Protein AF-A0A329ZWC6-F1 (afdb_monomer_lite)

Secondary structure (DSSP, 8-state):
---HHHHHHHHHHHHHHHHHHHHHHHHHHHHHHHHHHHHHHHHHHHHHHHHHHHHHHHTT-HHHHHHHHHHHHHHHHHHHT-S-TT------HHHHHHHHHHHHHHHHHHHHHHHHHHHHHHHHHHS--SS-HHHHHHH---HHHHHHHHHHHHHHHHHHHHHHHHHHHHHHHHHHHHHHHHHHHHHHHHHHHHHHHHHHHHHHHHHHHHHHHHHHHHHHHHS-HHHHHHS-SS-S-SS---HHHHHHHHHHHHHHHHHHHHHHHHHHHHHHHHHHHHHHHHHHHHHHHHTTS---HHHHHHHHHHHHHHHHHHHHHHHHHHHHHHHHHHHHHHHHHHHHHHHS--

pLDDT: mean 78.42, std 14.5, range [37.44, 97.81]

Radius of gyration: 52.95 Å; chains: 1; bounding box: 99×53×152 Å

Foldseek 3Di:
DDELVVLVVVLVVLLVVLVVLLVVLVVVLVVLLVLLVVLLVLLVVLLVLLVVLLVCLVVVVVVVNVVSLVSNVVSLVVQVPPPDDPRDRDPDPVLVVLSVVLVVLSVVLVVLSVVSNVVVVVVVVVDDDDPPPVVVVVPPPDPVVVVSSVVNVVSSVSSSVSSVVSSVVSVVVSVVSSVVSVVVSVVSVVVSVVSVVVVVVSVVVVVVLVVLLVVLVVVLLVDDLVVCLVDVSQDPPDPDPYPSSVVSVVVSVVSVVLVVLVVPLVVLLVVLVVLLVVLVVVLVVCVVCLVVDPDDPVVSVVVNVVSVVVNVVSNVVSVVSNVVSVVSVVVVVVVVVVSVCVVDPD

Sequence (346 aa):
MNSIVKELTFMGIVITICITTLISSTLLINSKGISDAELINIAGSERMLTQKMLKELYTLDFISLYTTTNTFEERLALLEGGQHKGIKIPNDKKIKEQLEAVKIQWNLFRKQLENFKHHIYHSLRQEHIQQEFDSYLYFYGNAQISEFDRELTDTNLVLLWLIDDLVTLYTEKSIATREYLSLFQYVSALILLCVGAYGMRLIWNIKKQFDDFIAKSKQIASMDTQTAIQSPLFTQTGKEENEFCQVALHLNTFLERLNIVKSSPAQAKMLSEKISNDINAIIDDINHNINELHLSNEEKNKLMNEINISENIAIESSEQLITTAKLLEQLKESLENVTLYLNNPK

Structure (mmCIF, N/CA/C/O backbone):
data_AF-A0A329ZWC6-F1
#
_entry.id   AF-A0A329ZWC6-F1
#
loop_
_atom_site.group_PDB
_atom_site.id
_atom_site.type_symbol
_atom_site.label_atom_id
_atom_site.label_alt_id
_atom_site.label_comp_id
_atom_site.label_asym_id
_atom_site.label_entity_id
_atom_site.label_seq_id
_atom_site.pdbx_PDB_ins_code
_atom_site.Cartn_x
_atom_site.Cartn_y
_atom_site.Cartn_z
_atom_site.occupancy
_atom_site.B_iso_or_equiv
_atom_site.auth_seq_id
_atom_site.auth_comp_id
_atom_site.auth_asym_id
_atom_site.auth_atom_id
_atom_site.pdbx_PDB_model_num
ATOM 1 N N . MET A 1 1 ? -25.563 -11.328 23.514 1.00 44.34 1 MET A N 1
ATOM 2 C CA . MET A 1 1 ? -24.948 -10.353 24.437 1.00 44.34 1 MET A CA 1
ATOM 3 C C . MET A 1 1 ? -24.011 -9.445 23.641 1.00 44.34 1 MET A C 1
ATOM 5 O O . MET A 1 1 ? -22.841 -9.784 23.450 1.00 44.34 1 MET A O 1
ATOM 9 N N . ASN A 1 2 ? -24.549 -8.351 23.091 1.00 57.09 2 ASN A N 1
ATOM 10 C CA . ASN A 1 2 ? -23.754 -7.340 22.391 1.00 57.09 2 ASN A CA 1
ATOM 11 C C . ASN A 1 2 ? -23.174 -6.396 23.439 1.00 57.09 2 ASN A C 1
ATOM 13 O O . ASN A 1 2 ? -23.842 -5.495 23.927 1.00 57.09 2 ASN A O 1
ATOM 17 N N . SER A 1 3 ? -21.937 -6.675 23.833 1.00 75.38 3 SER A N 1
ATOM 18 C CA . SER A 1 3 ? -21.183 -5.794 24.717 1.00 75.38 3 SER A CA 1
ATOM 19 C C . SER A 1 3 ? -20.694 -4.599 23.904 1.00 75.38 3 SER A C 1
ATOM 21 O O . SER A 1 3 ? -20.088 -4.784 22.844 1.00 75.38 3 SER A O 1
ATOM 23 N N . ILE A 1 4 ? -20.922 -3.391 24.419 1.00 80.38 4 ILE A N 1
ATOM 24 C CA . ILE A 1 4 ? -20.411 -2.138 23.853 1.00 80.38 4 ILE A CA 1
ATOM 25 C C . ILE A 1 4 ? -18.900 -2.253 23.614 1.00 80.38 4 ILE A C 1
ATOM 27 O O . ILE A 1 4 ? -18.390 -1.870 22.560 1.00 80.38 4 ILE A O 1
ATOM 31 N N . VAL A 1 5 ? -18.183 -2.861 24.565 1.00 82.81 5 VAL A N 1
ATOM 32 C CA . VAL A 1 5 ? -16.734 -3.082 24.476 1.00 82.81 5 VAL A CA 1
ATOM 33 C C . VAL A 1 5 ? -16.370 -3.979 23.292 1.00 82.81 5 VAL A C 1
ATOM 35 O O . VAL A 1 5 ? -15.395 -3.697 22.592 1.00 82.81 5 VAL A O 1
ATOM 38 N N . LYS A 1 6 ? -17.145 -5.039 23.026 1.00 85.62 6 LYS A N 1
ATOM 39 C CA . LYS A 1 6 ? -16.902 -5.940 21.886 1.00 85.62 6 LYS A CA 1
ATOM 40 C C . LYS A 1 6 ? -17.075 -5.224 20.551 1.00 85.62 6 LYS A C 1
ATOM 42 O O . LYS A 1 6 ? -16.225 -5.380 19.678 1.00 85.62 6 LYS A O 1
ATOM 47 N N . GLU A 1 7 ? -18.134 -4.433 20.395 1.00 84.75 7 GLU A N 1
ATOM 48 C CA . GLU A 1 7 ? -18.384 -3.682 19.157 1.00 84.75 7 GLU A CA 1
ATOM 49 C C . GLU A 1 7 ? -17.299 -2.627 18.903 1.00 84.75 7 GLU A C 1
ATOM 51 O O . GLU A 1 7 ? -16.803 -2.499 17.781 1.00 84.75 7 GLU A O 1
ATOM 56 N N . LEU A 1 8 ? -16.862 -1.932 19.958 1.00 86.56 8 LEU A N 1
ATOM 57 C CA . LEU A 1 8 ? -15.812 -0.917 19.879 1.00 86.56 8 LEU A CA 1
ATOM 58 C C . LEU A 1 8 ? -14.432 -1.537 19.594 1.00 86.56 8 LEU A C 1
ATOM 60 O O . LEU A 1 8 ? -13.660 -1.008 18.796 1.00 86.56 8 LEU A O 1
ATOM 64 N N . THR A 1 9 ? -14.149 -2.703 20.181 1.00 87.88 9 THR A N 1
ATOM 65 C CA . THR A 1 9 ? -12.913 -3.464 19.936 1.00 87.88 9 THR A CA 1
ATOM 66 C C . THR A 1 9 ? -12.871 -4.010 18.510 1.00 87.88 9 THR A C 1
ATOM 68 O O . THR A 1 9 ? -11.852 -3.880 17.834 1.00 87.88 9 THR A O 1
ATOM 71 N N . PHE A 1 10 ? -13.977 -4.579 18.020 1.00 87.62 10 PHE A N 1
ATOM 72 C CA . PHE A 1 10 ? -14.084 -5.058 16.641 1.00 87.62 10 PHE A CA 1
ATOM 73 C C . PHE A 1 10 ? -13.822 -3.930 15.638 1.00 87.62 10 PHE A C 1
ATOM 75 O O . PHE A 1 10 ? -13.008 -4.079 14.728 1.00 87.62 10 PHE A O 1
ATOM 82 N N . MET A 1 11 ? -14.451 -2.772 15.845 1.00 88.50 11 MET A N 1
ATOM 83 C CA . MET A 1 11 ? -14.219 -1.584 15.028 1.00 88.50 11 MET A CA 1
ATOM 84 C C . MET A 1 11 ? -12.758 -1.137 15.052 1.00 88.50 11 MET A C 1
ATOM 86 O O . MET A 1 11 ? -12.188 -0.878 13.994 1.00 88.50 11 MET A O 1
ATOM 90 N N . GLY A 1 12 ? -12.148 -1.080 16.240 1.00 89.69 12 GLY A N 1
ATOM 91 C CA . GLY A 1 12 ? -10.739 -0.728 16.397 1.00 89.69 12 GLY A CA 1
ATOM 92 C C . GLY A 1 12 ? -9.829 -1.640 15.575 1.00 89.69 12 GLY A C 1
ATOM 93 O O . GLY A 1 12 ? -9.012 -1.145 14.804 1.00 89.69 12 GLY A O 1
ATOM 94 N N . ILE A 1 13 ? -10.036 -2.959 15.652 1.00 91.75 13 ILE A N 1
ATOM 95 C CA . ILE A 1 13 ? -9.283 -3.949 14.865 1.00 91.75 13 ILE A CA 1
ATOM 96 C C . ILE A 1 13 ? -9.440 -3.691 13.363 1.00 91.75 13 ILE A C 1
ATOM 98 O O . ILE A 1 13 ? -8.444 -3.642 12.640 1.00 91.75 13 ILE A O 1
ATOM 102 N N . VAL A 1 14 ? -10.673 -3.495 12.887 1.00 89.38 14 VAL A N 1
ATOM 103 C CA . VAL A 1 14 ? -10.946 -3.241 11.464 1.00 89.38 14 VAL A CA 1
ATOM 104 C C . VAL A 1 14 ? -10.257 -1.959 10.990 1.00 89.38 14 VAL A C 1
ATOM 106 O O . VAL A 1 14 ? -9.610 -1.973 9.942 1.00 89.38 14 VAL A O 1
ATOM 109 N N . ILE A 1 15 ? -10.336 -0.871 11.764 1.00 90.56 15 ILE A N 1
ATOM 110 C CA . ILE A 1 15 ? -9.677 0.405 11.446 1.00 90.56 15 ILE A CA 1
ATOM 111 C C . ILE A 1 15 ? -8.160 0.222 11.382 1.00 90.56 15 ILE A C 1
ATOM 113 O O . ILE A 1 15 ? -7.543 0.645 10.404 1.00 90.56 15 ILE A O 1
ATOM 117 N N . THR A 1 16 ? -7.557 -0.432 12.378 1.00 92.12 16 THR A N 1
ATOM 118 C CA . THR A 1 16 ? -6.110 -0.675 12.406 1.00 92.12 16 THR A CA 1
ATOM 119 C C . THR A 1 16 ? -5.664 -1.474 11.186 1.00 92.12 16 THR A C 1
ATOM 121 O O . THR A 1 16 ? -4.744 -1.044 10.494 1.00 92.12 16 THR A O 1
ATOM 124 N N . ILE A 1 17 ? -6.348 -2.575 10.859 1.00 90.06 17 ILE A N 1
ATOM 125 C CA . ILE A 1 17 ? -6.033 -3.385 9.674 1.00 90.06 17 ILE A CA 1
ATOM 126 C C . ILE A 1 17 ? -6.142 -2.545 8.397 1.00 90.06 17 ILE A C 1
ATOM 128 O O . ILE A 1 17 ? -5.239 -2.587 7.559 1.00 90.06 17 ILE A O 1
ATOM 132 N N . CYS A 1 18 ? -7.205 -1.751 8.246 1.00 88.00 18 CYS A N 1
ATOM 133 C CA . CYS A 1 18 ? -7.395 -0.908 7.066 1.00 88.00 18 CYS A CA 1
ATOM 134 C C . CYS A 1 18 ? -6.282 0.139 6.925 1.00 88.00 18 CYS A C 1
ATOM 136 O O . CYS A 1 18 ? -5.708 0.280 5.845 1.00 88.00 18 CYS A O 1
ATOM 138 N N . ILE A 1 19 ? -5.933 0.838 8.010 1.00 91.06 19 ILE A N 1
ATOM 139 C CA . ILE A 1 19 ? -4.875 1.857 8.010 1.00 91.06 19 ILE A CA 1
ATOM 140 C C . ILE A 1 19 ? -3.517 1.226 7.704 1.00 91.06 19 ILE A C 1
ATOM 142 O O . ILE A 1 19 ? -2.802 1.714 6.829 1.00 91.06 19 ILE A O 1
ATOM 146 N N . THR A 1 20 ? -3.164 0.124 8.372 1.00 91.38 20 THR A N 1
ATOM 147 C CA . THR A 1 20 ? -1.900 -0.578 8.116 1.00 91.38 20 THR A CA 1
ATOM 148 C C . THR A 1 20 ? -1.815 -1.017 6.658 1.00 91.38 20 THR A C 1
ATOM 150 O O . THR A 1 20 ? -0.807 -0.767 6.003 1.00 91.38 20 THR A O 1
ATOM 153 N N . THR A 1 21 ? -2.890 -1.586 6.111 1.00 87.25 21 THR A N 1
ATOM 154 C CA . THR A 1 21 ? -2.912 -2.043 4.716 1.00 87.25 21 THR A CA 1
ATOM 155 C C . THR A 1 21 ? -2.800 -0.874 3.730 1.00 87.25 21 THR A C 1
ATOM 157 O O . THR A 1 21 ? -2.067 -0.965 2.743 1.00 87.25 21 THR A O 1
ATOM 160 N N . LEU A 1 22 ? -3.445 0.264 4.007 1.00 90.12 22 LEU A N 1
ATOM 161 C CA . LEU A 1 22 ? -3.301 1.485 3.207 1.00 90.12 22 LEU A CA 1
ATOM 162 C C . LEU A 1 22 ? -1.864 2.017 3.211 1.00 90.12 22 LEU A C 1
ATOM 164 O O . LEU A 1 22 ? -1.312 2.300 2.145 1.00 90.12 22 LEU A O 1
ATOM 168 N N . ILE A 1 23 ? -1.232 2.102 4.381 1.00 91.19 23 ILE A N 1
ATOM 169 C CA . ILE A 1 23 ? 0.153 2.573 4.502 1.00 91.19 23 ILE A CA 1
ATOM 170 C C . ILE A 1 23 ? 1.096 1.612 3.771 1.00 91.19 23 ILE A C 1
ATOM 172 O O . ILE A 1 23 ? 1.868 2.042 2.915 1.00 91.19 23 ILE A O 1
ATOM 176 N N . SER A 1 24 ? 0.997 0.308 4.040 1.00 90.12 24 SER A N 1
ATOM 177 C CA . SER A 1 24 ? 1.835 -0.706 3.394 1.00 90.12 24 SER A CA 1
ATOM 178 C C . SER A 1 24 ? 1.660 -0.718 1.877 1.00 90.12 24 SER A C 1
ATOM 180 O O . SER A 1 24 ? 2.653 -0.755 1.155 1.00 90.12 24 SER A O 1
ATOM 182 N N . SER A 1 25 ? 0.425 -0.632 1.371 1.00 88.50 25 SER A N 1
ATOM 183 C CA . SER A 1 25 ? 0.173 -0.559 -0.074 1.00 88.50 25 SER A CA 1
ATOM 184 C C . SER A 1 25 ? 0.799 0.691 -0.700 1.00 88.50 25 SER A C 1
ATOM 186 O O . SER A 1 25 ? 1.435 0.585 -1.742 1.00 88.50 25 SER A O 1
ATOM 188 N N . THR A 1 26 ? 0.718 1.848 -0.035 1.00 89.06 26 THR A N 1
ATOM 189 C CA . THR A 1 26 ? 1.334 3.101 -0.506 1.00 89.06 26 THR A CA 1
ATOM 190 C C . THR A 1 26 ? 2.850 2.977 -0.603 1.00 89.06 26 THR A C 1
ATOM 192 O O . THR A 1 26 ? 3.442 3.337 -1.621 1.00 89.06 26 THR A O 1
ATOM 195 N N . LEU A 1 27 ? 3.482 2.422 0.435 1.00 89.31 27 LEU A N 1
ATOM 196 C CA . LEU A 1 27 ? 4.924 2.176 0.444 1.00 89.31 27 LEU A CA 1
ATOM 197 C C . LEU A 1 27 ? 5.333 1.210 -0.675 1.00 89.31 27 LEU A C 1
ATOM 199 O O . LEU A 1 27 ? 6.324 1.455 -1.362 1.00 89.31 27 LEU A O 1
ATOM 203 N N . LEU A 1 28 ? 4.548 0.151 -0.899 1.00 87.62 28 LEU A N 1
ATOM 204 C CA . LEU A 1 28 ? 4.782 -0.808 -1.979 1.00 87.62 28 LEU A CA 1
ATOM 205 C C . LEU A 1 28 ? 4.637 -0.176 -3.370 1.00 87.62 28 LEU A C 1
ATOM 207 O O . LEU A 1 28 ? 5.477 -0.449 -4.224 1.00 87.62 28 LEU A O 1
ATOM 211 N N . ILE A 1 29 ? 3.620 0.664 -3.604 1.00 87.38 29 ILE A N 1
ATOM 212 C CA . ILE A 1 29 ? 3.457 1.404 -4.869 1.00 87.38 29 ILE A CA 1
ATOM 213 C C . ILE A 1 29 ? 4.673 2.291 -5.113 1.00 87.38 29 ILE A C 1
ATOM 215 O O . ILE A 1 29 ? 5.223 2.278 -6.208 1.00 87.38 29 ILE A O 1
ATOM 219 N N . ASN A 1 30 ? 5.100 3.048 -4.100 1.00 85.69 30 ASN A N 1
ATOM 220 C CA . ASN A 1 30 ? 6.199 3.994 -4.248 1.00 85.69 30 ASN A CA 1
ATOM 221 C C . ASN A 1 30 ? 7.530 3.276 -4.523 1.00 85.69 30 ASN A C 1
ATOM 223 O O . ASN A 1 30 ? 8.233 3.597 -5.476 1.00 85.69 30 ASN A O 1
ATOM 227 N N . SER A 1 31 ? 7.843 2.241 -3.737 1.00 84.62 31 SER A N 1
ATOM 228 C CA . SER A 1 31 ? 9.061 1.449 -3.928 1.00 84.62 31 SER A CA 1
ATOM 229 C C . SER A 1 31 ? 9.093 0.752 -5.292 1.00 84.62 31 SER A C 1
ATOM 231 O O . SER A 1 31 ? 10.124 0.793 -5.964 1.00 84.62 31 SER A O 1
ATOM 233 N N . LYS A 1 32 ? 7.974 0.158 -5.735 1.00 83.88 32 LYS A N 1
ATOM 234 C CA . LYS A 1 32 ? 7.884 -0.435 -7.077 1.00 83.88 32 LYS A CA 1
ATOM 235 C C . LYS A 1 32 ? 7.981 0.613 -8.178 1.00 83.88 32 LYS A C 1
ATOM 237 O O . LYS A 1 32 ? 8.693 0.380 -9.141 1.00 83.88 32 LYS A O 1
ATOM 242 N N . GLY A 1 33 ? 7.334 1.765 -8.017 1.00 83.88 33 GLY A N 1
ATOM 243 C CA . GLY A 1 33 ? 7.373 2.844 -9.002 1.00 83.88 33 GLY A CA 1
ATOM 244 C C . GLY A 1 33 ? 8.791 3.345 -9.280 1.00 83.88 33 GLY A C 1
ATOM 245 O O . GLY A 1 33 ? 9.128 3.585 -10.434 1.00 83.88 33 GLY A O 1
ATOM 246 N N . ILE A 1 34 ? 9.644 3.435 -8.253 1.00 81.06 34 ILE A N 1
ATOM 247 C CA . ILE A 1 34 ? 11.064 3.792 -8.421 1.00 81.06 34 ILE A CA 1
ATOM 248 C C . ILE A 1 34 ? 11.806 2.714 -9.226 1.00 81.06 34 ILE A C 1
ATOM 250 O O . ILE A 1 34 ? 12.496 3.039 -10.189 1.00 81.06 34 ILE A O 1
ATOM 254 N N . SER A 1 35 ? 11.633 1.438 -8.863 1.00 85.62 35 SER A N 1
ATOM 255 C CA . SER A 1 35 ? 12.274 0.316 -9.565 1.00 85.62 35 SER A CA 1
ATOM 256 C C . SER A 1 35 ? 11.814 0.200 -11.022 1.00 85.62 35 SER A C 1
ATOM 258 O O . SER A 1 35 ? 12.631 -0.044 -11.906 1.00 85.62 35 SER A O 1
ATOM 260 N N . ASP A 1 36 ? 10.517 0.364 -11.286 1.00 88.44 36 ASP A N 1
ATOM 261 C CA . ASP A 1 36 ? 9.955 0.294 -12.635 1.00 88.44 36 ASP A CA 1
ATOM 262 C C . ASP A 1 36 ? 10.445 1.468 -13.496 1.00 88.44 36 ASP A C 1
ATOM 264 O O . ASP A 1 36 ? 10.802 1.274 -14.656 1.00 88.44 36 ASP A O 1
ATOM 268 N N . ALA A 1 37 ? 10.519 2.678 -12.930 1.00 90.00 37 ALA A N 1
ATOM 269 C CA . ALA A 1 37 ? 11.040 3.849 -13.630 1.00 90.00 37 ALA A CA 1
ATOM 270 C C . ALA A 1 37 ? 12.517 3.681 -14.020 1.00 90.00 37 ALA A C 1
ATOM 272 O O . ALA A 1 37 ? 12.913 4.087 -15.113 1.00 90.00 37 ALA A O 1
ATOM 273 N N . GLU A 1 38 ? 13.328 3.057 -13.160 1.00 90.62 38 GLU A N 1
ATOM 274 C CA . GLU A 1 38 ? 14.724 2.740 -13.474 1.00 90.62 38 GLU A CA 1
ATOM 275 C C . GLU A 1 38 ? 14.825 1.737 -14.633 1.00 90.62 38 GLU A C 1
ATOM 277 O O . GLU A 1 38 ? 15.573 1.985 -15.577 1.00 90.62 38 GLU A O 1
ATOM 282 N N . LEU A 1 39 ? 14.017 0.668 -14.629 1.00 90.56 39 LEU A N 1
ATOM 283 C CA . LEU A 1 39 ? 13.957 -0.305 -15.730 1.00 90.56 39 LEU A CA 1
ATOM 284 C C . LEU A 1 39 ? 13.540 0.338 -17.059 1.00 90.56 39 LEU A C 1
ATOM 286 O O . LEU A 1 39 ? 14.187 0.113 -18.082 1.00 90.56 39 LEU A O 1
ATOM 290 N N . ILE A 1 40 ? 12.499 1.175 -17.039 1.00 93.56 40 ILE A N 1
ATOM 291 C CA . ILE A 1 40 ? 12.023 1.912 -18.219 1.00 93.56 40 ILE A CA 1
ATOM 292 C C . ILE A 1 40 ? 13.113 2.852 -18.740 1.00 93.56 40 ILE A C 1
ATOM 294 O O . ILE A 1 40 ? 13.308 2.954 -19.949 1.00 93.56 40 ILE A O 1
ATOM 298 N N . ASN A 1 41 ? 13.849 3.524 -17.852 1.00 94.19 41 ASN A N 1
ATOM 299 C CA . ASN A 1 41 ? 14.937 4.414 -18.246 1.00 94.19 41 ASN A CA 1
ATOM 300 C C . ASN A 1 41 ? 16.123 3.648 -18.848 1.00 94.19 41 ASN A C 1
ATOM 302 O O . ASN A 1 41 ? 16.662 4.073 -19.869 1.00 94.19 41 ASN A O 1
ATOM 306 N N . ILE A 1 42 ? 16.506 2.510 -18.257 1.00 92.94 42 ILE A N 1
ATOM 307 C CA . ILE A 1 42 ? 17.557 1.640 -18.801 1.00 92.94 42 ILE A CA 1
ATOM 308 C C . ILE A 1 42 ? 17.147 1.174 -20.203 1.00 92.94 42 ILE A C 1
ATOM 310 O O . ILE A 1 42 ? 17.837 1.511 -21.164 1.00 92.94 42 ILE A O 1
ATOM 314 N N . ALA A 1 43 ? 15.986 0.530 -20.352 1.00 93.25 43 ALA A N 1
ATOM 315 C CA . ALA A 1 43 ? 15.482 0.080 -21.653 1.00 93.25 43 ALA A CA 1
ATOM 316 C C . ALA A 1 43 ? 15.331 1.241 -22.656 1.00 93.25 43 ALA A C 1
ATOM 318 O O . ALA A 1 43 ? 15.699 1.132 -23.823 1.00 93.25 43 ALA A O 1
ATOM 319 N N . GLY A 1 44 ? 14.854 2.400 -22.197 1.00 94.31 44 GLY A N 1
ATOM 320 C CA . GLY A 1 44 ? 14.701 3.596 -23.018 1.00 94.31 44 GLY A CA 1
ATOM 321 C C . GLY A 1 44 ? 16.030 4.131 -23.541 1.00 94.31 44 GLY A C 1
ATOM 322 O O . GLY A 1 44 ? 16.088 4.594 -24.681 1.00 94.31 44 GLY A O 1
ATOM 323 N N . SER A 1 45 ? 17.086 4.039 -22.733 1.00 95.75 45 SER A N 1
ATOM 324 C CA . SER A 1 45 ? 18.434 4.458 -23.101 1.00 95.75 45 SER A CA 1
ATOM 325 C C . SER A 1 45 ? 19.093 3.531 -24.123 1.00 95.75 45 SER A C 1
ATOM 327 O O . SER A 1 45 ? 19.854 4.021 -24.956 1.00 95.75 45 SER A O 1
ATOM 329 N N . GLU A 1 46 ? 18.739 2.242 -24.137 1.00 96.12 46 GLU A N 1
ATOM 330 C CA . GLU A 1 46 ? 19.233 1.290 -25.137 1.00 96.12 46 GLU A CA 1
ATOM 331 C C . GLU A 1 46 ? 18.868 1.737 -26.559 1.00 96.12 46 GLU A C 1
ATOM 333 O O . GLU A 1 46 ? 19.715 1.696 -27.451 1.00 96.12 46 GLU A O 1
ATOM 338 N N . ARG A 1 47 ? 17.667 2.307 -26.768 1.00 95.38 47 ARG A N 1
ATOM 339 C CA . ARG A 1 47 ? 17.274 2.907 -28.062 1.00 95.38 47 ARG A CA 1
ATOM 340 C C . ARG A 1 47 ? 18.291 3.946 -28.524 1.00 95.38 47 ARG A C 1
ATOM 342 O O . ARG A 1 47 ? 18.765 3.896 -29.654 1.00 95.38 47 ARG A O 1
ATOM 349 N N . MET A 1 48 ? 18.671 4.861 -27.633 1.00 95.31 48 MET A N 1
ATOM 350 C CA . MET A 1 48 ? 19.650 5.905 -27.936 1.00 95.31 48 MET A CA 1
ATOM 351 C C . MET A 1 48 ? 21.036 5.312 -28.215 1.00 95.31 48 MET A C 1
ATOM 353 O O . MET A 1 48 ? 21.720 5.779 -29.123 1.00 95.31 48 MET A O 1
ATOM 357 N N . LEU A 1 49 ? 21.448 4.285 -27.466 1.00 97.62 49 LEU A N 1
ATOM 358 C CA . LEU A 1 49 ? 22.740 3.627 -27.658 1.00 97.62 49 LEU A CA 1
ATOM 359 C C . LEU A 1 49 ? 22.827 2.939 -29.027 1.00 97.62 49 LEU A C 1
ATOM 361 O O . LEU A 1 49 ? 23.850 3.086 -29.690 1.00 97.62 49 LEU A O 1
ATOM 365 N N . THR A 1 50 ? 21.758 2.292 -29.512 1.00 95.75 50 THR A N 1
ATOM 366 C CA . THR A 1 50 ? 21.753 1.695 -30.867 1.00 95.75 50 THR A CA 1
ATOM 367 C C . THR A 1 50 ? 21.998 2.723 -31.969 1.00 95.75 50 THR A C 1
ATOM 369 O O . THR A 1 50 ? 22.800 2.483 -32.871 1.00 95.75 50 THR A O 1
ATOM 372 N N . GLN A 1 51 ? 21.363 3.893 -31.879 1.00 94.62 51 GLN A N 1
ATOM 373 C CA . GLN A 1 51 ? 21.548 4.981 -32.843 1.00 94.62 51 GLN A CA 1
ATOM 374 C C . GLN A 1 51 ? 22.932 5.625 -32.706 1.00 94.62 51 GLN A C 1
ATOM 376 O O . GLN A 1 51 ? 23.574 5.980 -33.694 1.00 94.62 51 GLN A O 1
ATOM 381 N N . LYS A 1 52 ? 23.418 5.757 -31.466 1.00 96.00 52 LYS A N 1
ATOM 382 C CA . LYS A 1 52 ? 24.740 6.309 -31.165 1.00 96.00 52 LYS A CA 1
ATOM 383 C C . LYS A 1 52 ? 25.859 5.433 -31.727 1.00 96.00 52 LYS A C 1
ATOM 385 O O . LYS A 1 52 ? 26.765 5.981 -32.342 1.00 96.00 52 LYS A O 1
ATOM 390 N N . MET A 1 53 ? 25.759 4.108 -31.592 1.00 95.12 53 MET A N 1
ATOM 391 C CA . MET A 1 53 ? 26.710 3.164 -32.194 1.00 95.12 53 MET A CA 1
ATOM 3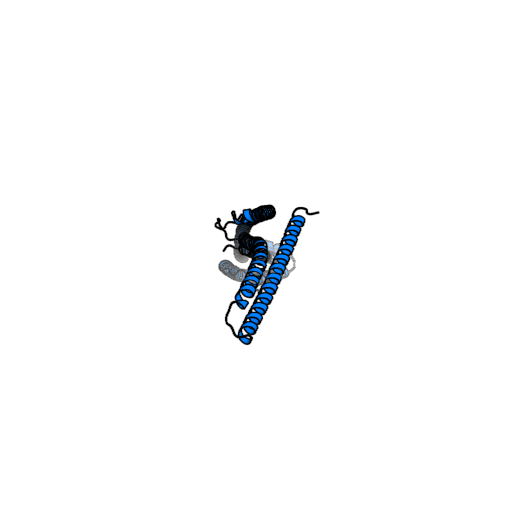92 C C . MET A 1 53 ? 26.774 3.331 -33.711 1.00 95.12 53 MET A C 1
ATOM 394 O O . MET A 1 53 ? 27.861 3.410 -34.275 1.00 95.12 53 MET A O 1
ATOM 398 N N . LEU A 1 54 ? 25.617 3.448 -34.366 1.00 91.12 54 LEU A N 1
ATOM 399 C CA . LEU A 1 54 ? 25.554 3.639 -35.810 1.00 91.12 54 LEU A CA 1
ATOM 400 C C . LEU A 1 54 ? 26.234 4.955 -36.235 1.00 91.12 54 LEU A C 1
ATOM 402 O O . LEU A 1 54 ? 27.079 4.967 -37.126 1.00 91.12 54 LEU A O 1
ATOM 406 N N . LYS A 1 55 ? 25.944 6.055 -35.530 1.00 89.56 55 LYS A N 1
ATOM 407 C CA . LYS A 1 55 ? 26.605 7.348 -35.756 1.00 89.56 55 LYS A CA 1
ATOM 408 C C . LYS A 1 55 ? 28.124 7.263 -35.571 1.00 89.56 55 LYS A C 1
ATOM 410 O O . LYS A 1 55 ? 28.858 7.736 -36.430 1.00 89.56 55 LYS A O 1
ATOM 415 N N . GLU A 1 56 ? 28.582 6.696 -34.457 1.00 90.25 56 GLU A N 1
ATOM 416 C CA . GLU A 1 56 ? 30.009 6.585 -34.119 1.00 90.25 56 GLU A CA 1
ATOM 417 C C . GLU A 1 56 ? 30.768 5.732 -35.134 1.00 90.25 56 GLU A C 1
ATOM 419 O O . GLU A 1 56 ? 31.900 6.062 -35.491 1.00 90.25 56 GLU A O 1
ATOM 424 N N . LEU A 1 57 ? 30.122 4.682 -35.648 1.00 87.44 57 LEU A N 1
ATOM 425 C CA . LEU A 1 57 ? 30.652 3.866 -36.729 1.00 87.44 57 LEU A CA 1
ATOM 426 C C . LEU A 1 57 ? 30.850 4.685 -38.011 1.00 87.44 57 LEU A C 1
ATOM 428 O O . LEU A 1 57 ? 31.934 4.637 -38.585 1.00 87.44 57 LEU A O 1
ATOM 432 N N . TYR A 1 58 ? 29.854 5.466 -38.439 1.00 82.69 58 TYR A N 1
ATOM 433 C CA . TYR A 1 58 ? 29.967 6.292 -39.650 1.00 82.69 58 TYR A CA 1
ATOM 434 C C . TYR A 1 58 ? 30.944 7.458 -39.506 1.00 82.69 58 TYR A C 1
ATOM 436 O O . TYR A 1 58 ? 31.562 7.865 -40.486 1.00 82.69 58 TYR A O 1
ATOM 444 N N . THR A 1 59 ? 31.122 7.984 -38.293 1.00 83.75 59 THR A N 1
ATOM 445 C CA . THR A 1 59 ? 32.150 8.995 -38.007 1.00 83.75 59 THR A CA 1
ATOM 446 C C . THR A 1 59 ? 33.525 8.390 -37.725 1.00 83.75 59 THR A C 1
ATOM 448 O O . THR A 1 59 ? 34.450 9.133 -37.409 1.00 83.75 59 THR A O 1
ATOM 451 N N . LEU A 1 60 ? 33.665 7.060 -37.818 1.00 83.75 60 LEU A N 1
ATOM 452 C CA . LEU A 1 60 ? 34.910 6.318 -37.599 1.00 83.75 60 LEU A CA 1
ATOM 453 C C . LEU A 1 60 ? 35.513 6.506 -36.194 1.00 83.75 60 LEU A C 1
ATOM 455 O O . LEU A 1 60 ? 36.712 6.319 -35.984 1.00 83.75 60 LEU A O 1
ATOM 459 N N . ASP A 1 61 ? 34.674 6.828 -35.208 1.00 86.75 61 ASP A N 1
ATOM 460 C CA . ASP A 1 61 ? 35.075 6.964 -33.809 1.00 86.75 61 ASP A CA 1
ATOM 461 C C . ASP A 1 61 ? 34.991 5.604 -33.103 1.00 86.75 61 ASP A C 1
ATOM 463 O O . ASP A 1 61 ? 34.080 5.309 -32.325 1.00 86.75 61 ASP A O 1
ATOM 467 N N . PHE A 1 62 ? 35.959 4.736 -33.403 1.00 88.31 62 PHE A N 1
ATOM 468 C CA . PHE A 1 62 ? 35.973 3.367 -32.883 1.00 88.31 62 PHE A CA 1
ATOM 469 C C . PHE A 1 62 ? 36.198 3.281 -31.365 1.00 88.31 62 PHE A C 1
ATOM 471 O O . PHE A 1 62 ? 35.816 2.283 -30.751 1.00 88.31 62 PHE A O 1
ATOM 478 N N . ILE A 1 63 ? 36.798 4.308 -30.749 1.00 90.75 63 ILE A N 1
ATOM 479 C CA . ILE A 1 63 ? 36.994 4.366 -29.292 1.00 90.75 63 ILE A CA 1
ATOM 480 C C . ILE A 1 63 ? 35.644 4.595 -28.606 1.00 90.75 63 ILE A C 1
ATOM 482 O O . ILE A 1 63 ? 35.281 3.855 -27.682 1.00 90.75 63 ILE A O 1
ATOM 486 N N . SER A 1 64 ? 34.878 5.582 -29.079 1.00 93.31 64 SER A N 1
ATOM 487 C CA . SER A 1 64 ? 33.529 5.824 -28.568 1.00 93.31 64 SER A CA 1
ATOM 488 C C . SER A 1 64 ? 32.603 4.651 -28.876 1.00 93.31 64 SER A C 1
ATOM 490 O O . SER A 1 64 ? 31.907 4.200 -27.969 1.00 93.31 64 SER A O 1
ATOM 492 N N . LEU A 1 65 ? 32.683 4.069 -30.080 1.00 93.69 65 LEU A N 1
ATOM 493 C CA . LEU A 1 65 ? 31.895 2.893 -30.464 1.00 93.69 65 LEU A CA 1
ATOM 494 C C . LEU A 1 65 ? 32.098 1.715 -29.504 1.00 93.69 65 LEU A C 1
ATOM 496 O O . LEU A 1 65 ? 31.123 1.099 -29.072 1.00 93.69 65 LEU A O 1
ATOM 500 N N . TYR A 1 66 ? 33.348 1.407 -29.143 1.00 94.44 66 TYR A N 1
ATOM 501 C CA . TYR A 1 66 ? 33.662 0.349 -28.177 1.00 94.44 66 TYR A CA 1
ATOM 502 C C . TYR A 1 66 ? 33.029 0.629 -26.807 1.00 94.44 66 TYR A C 1
ATOM 504 O O . TYR A 1 66 ? 32.413 -0.24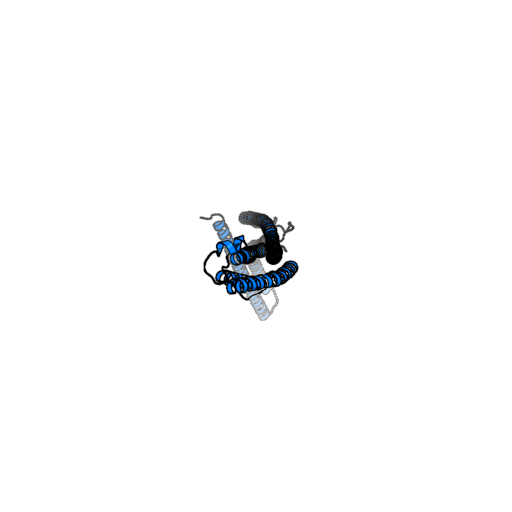8 -26.202 1.00 94.44 66 TYR A O 1
ATOM 512 N N . THR A 1 67 ? 33.123 1.875 -26.342 1.00 97.00 67 THR A N 1
ATOM 513 C CA . THR A 1 67 ? 32.546 2.300 -25.059 1.00 97.00 67 THR A CA 1
ATOM 514 C C . THR A 1 67 ? 31.017 2.214 -25.071 1.00 97.00 67 THR A C 1
ATOM 516 O O . THR A 1 67 ? 30.415 1.699 -24.126 1.00 97.00 67 THR A O 1
ATOM 519 N N . THR A 1 68 ? 30.379 2.679 -26.147 1.00 97.81 68 THR A N 1
ATOM 520 C CA . THR A 1 68 ? 28.923 2.629 -26.332 1.00 97.81 68 THR A CA 1
ATOM 521 C C . THR A 1 68 ? 28.429 1.182 -26.421 1.00 97.81 68 THR A C 1
ATOM 523 O O . THR A 1 68 ? 27.441 0.848 -25.773 1.00 97.81 68 THR A O 1
ATOM 526 N N . THR A 1 69 ? 29.153 0.315 -27.138 1.00 97.19 69 THR A N 1
ATOM 527 C CA . THR A 1 69 ? 28.869 -1.128 -27.241 1.00 97.19 69 THR A CA 1
ATOM 528 C C . THR A 1 69 ? 28.898 -1.789 -25.867 1.00 97.19 69 THR A C 1
ATOM 530 O O . THR A 1 69 ? 27.922 -2.416 -25.474 1.00 97.19 69 THR A O 1
ATOM 533 N N . ASN A 1 70 ? 29.965 -1.597 -25.086 1.00 96.56 70 ASN A N 1
ATOM 534 C CA . ASN A 1 70 ? 30.048 -2.180 -23.744 1.00 96.56 70 ASN A CA 1
ATOM 535 C C . ASN A 1 70 ? 28.953 -1.645 -22.813 1.00 96.56 70 ASN A C 1
ATOM 537 O O . ASN A 1 70 ? 28.359 -2.412 -22.063 1.00 96.56 70 ASN A O 1
ATOM 541 N N . THR A 1 71 ? 28.644 -0.346 -22.897 1.00 96.38 71 THR A N 1
ATOM 542 C CA . THR A 1 71 ? 27.563 0.261 -22.104 1.00 96.38 71 THR A CA 1
ATOM 543 C C . THR A 1 71 ? 26.206 -0.372 -22.425 1.00 96.38 71 THR A C 1
ATOM 545 O O . THR A 1 71 ? 25.429 -0.623 -21.507 1.00 96.38 71 THR A O 1
ATOM 548 N N . PHE A 1 72 ? 25.932 -0.635 -23.708 1.00 96.81 72 PHE A N 1
ATOM 549 C CA . PHE A 1 72 ? 24.727 -1.337 -24.159 1.00 96.81 72 PHE A CA 1
ATOM 550 C C . PHE A 1 72 ? 24.667 -2.753 -23.564 1.00 96.81 72 PHE A C 1
ATOM 552 O O . PHE A 1 72 ? 23.679 -3.131 -22.941 1.00 96.81 72 PHE A O 1
ATOM 559 N N . GLU A 1 73 ? 25.752 -3.529 -23.666 1.00 94.81 73 GLU A N 1
ATOM 560 C CA . GLU A 1 73 ? 25.786 -4.912 -23.162 1.00 94.81 73 GLU A CA 1
ATOM 561 C C . GLU A 1 73 ? 25.637 -5.001 -21.639 1.00 94.81 73 GLU A C 1
ATOM 563 O O . GLU A 1 73 ? 24.885 -5.837 -21.135 1.00 94.81 73 GLU A O 1
ATOM 568 N N . GLU A 1 74 ? 26.309 -4.118 -20.898 1.00 93.06 74 GLU A N 1
ATOM 569 C CA . GLU A 1 74 ? 26.192 -4.044 -19.440 1.00 93.06 74 GLU A CA 1
ATOM 570 C C . GLU A 1 74 ? 24.753 -3.747 -19.009 1.00 93.06 74 GLU A C 1
ATOM 572 O O . GLU A 1 74 ? 24.232 -4.378 -18.088 1.00 93.06 74 GLU A O 1
ATOM 577 N N . ARG A 1 75 ? 24.085 -2.808 -19.683 1.00 92.19 75 ARG A N 1
ATOM 578 C CA . ARG A 1 75 ? 22.706 -2.418 -19.370 1.00 92.19 75 ARG A CA 1
ATOM 579 C C . ARG A 1 75 ? 21.682 -3.456 -19.797 1.00 92.19 75 ARG A C 1
ATOM 581 O O . ARG A 1 75 ? 20.756 -3.723 -19.031 1.00 92.19 75 ARG A O 1
ATOM 588 N N . LEU A 1 76 ? 21.861 -4.083 -20.956 1.00 92.50 76 LEU A N 1
ATOM 589 C CA . LEU A 1 76 ? 21.021 -5.197 -21.384 1.00 92.50 76 LEU A CA 1
ATOM 590 C C . LEU A 1 76 ? 21.093 -6.347 -20.367 1.00 92.50 76 LEU A C 1
ATOM 592 O O . LEU A 1 76 ? 20.056 -6.858 -19.948 1.00 92.50 76 LEU A O 1
ATOM 596 N N . ALA A 1 77 ? 22.286 -6.665 -19.853 1.00 89.56 77 ALA A N 1
ATOM 597 C CA . ALA A 1 77 ? 22.450 -7.663 -18.796 1.00 89.56 77 ALA A CA 1
ATOM 598 C C . ALA A 1 77 ? 21.722 -7.289 -17.485 1.00 89.56 77 ALA A C 1
ATOM 600 O O . ALA A 1 77 ? 21.216 -8.170 -16.782 1.00 89.56 77 ALA A O 1
ATOM 601 N N . LEU A 1 78 ? 21.614 -5.996 -17.146 1.00 88.00 78 LEU A N 1
ATOM 602 C CA . LEU A 1 78 ? 20.810 -5.544 -15.999 1.00 88.00 78 LEU A CA 1
ATOM 603 C C . LEU A 1 78 ? 19.315 -5.818 -16.200 1.00 88.00 78 LEU A C 1
ATOM 605 O O . LEU A 1 78 ? 18.644 -6.214 -15.248 1.00 88.00 78 LEU A O 1
ATOM 609 N N . LEU A 1 79 ? 18.799 -5.662 -17.422 1.00 88.00 79 LEU A N 1
ATOM 610 C CA . LEU A 1 79 ? 17.396 -5.955 -17.746 1.00 88.00 79 LEU A CA 1
ATOM 611 C C . LEU A 1 79 ? 17.063 -7.457 -17.658 1.00 88.00 79 LEU A C 1
ATOM 613 O O . LEU A 1 79 ? 15.895 -7.818 -17.518 1.00 88.00 79 LEU A O 1
ATOM 617 N N . GLU A 1 80 ? 18.075 -8.327 -17.694 1.00 81.94 80 GLU A N 1
ATOM 618 C CA . GLU A 1 80 ? 17.934 -9.790 -17.652 1.00 81.94 80 GLU A CA 1
ATOM 619 C C . GLU A 1 80 ? 18.040 -10.410 -16.256 1.00 81.94 80 GLU A C 1
ATOM 621 O O . GLU A 1 80 ? 17.528 -11.507 -16.026 1.00 81.94 80 GLU A O 1
ATOM 626 N N . GLY A 1 81 ? 18.707 -9.741 -15.316 1.00 73.69 81 GLY A N 1
ATOM 627 C CA . GLY A 1 81 ? 18.933 -10.289 -13.971 1.00 73.69 81 GLY A CA 1
ATOM 628 C C . GLY A 1 81 ? 20.315 -10.053 -13.404 1.00 73.69 81 GLY A C 1
ATOM 629 O O . GLY A 1 81 ? 20.620 -10.614 -12.349 1.00 73.69 81 GLY A O 1
ATOM 630 N N . GLY A 1 82 ? 21.148 -9.251 -14.074 1.00 62.69 82 GLY A N 1
ATOM 631 C CA . GLY A 1 82 ? 22.455 -8.851 -13.569 1.00 62.69 82 GLY A CA 1
ATOM 632 C C . GLY A 1 82 ? 22.357 -8.322 -12.138 1.00 62.69 82 GLY A C 1
ATOM 633 O O . GLY A 1 82 ? 21.490 -7.509 -11.817 1.00 62.69 82 GLY A O 1
ATOM 634 N N . GLN A 1 83 ? 23.229 -8.815 -11.253 1.00 53.12 83 GLN A N 1
ATOM 635 C CA . GLN A 1 83 ? 23.224 -8.458 -9.835 1.00 53.12 83 GLN A CA 1
ATOM 636 C C . GLN A 1 83 ? 23.668 -7.007 -9.624 1.00 53.12 83 GLN A C 1
ATOM 638 O O . GLN A 1 83 ? 24.811 -6.726 -9.258 1.00 53.12 83 GLN A O 1
ATOM 643 N N . HIS A 1 84 ? 22.748 -6.062 -9.798 1.00 50.31 84 HIS A N 1
ATOM 644 C CA . HIS A 1 84 ? 22.943 -4.722 -9.277 1.00 50.31 84 HIS A CA 1
ATOM 645 C C . HIS A 1 84 ? 21.649 -4.071 -8.781 1.00 50.31 84 HIS A C 1
ATOM 647 O O . HIS A 1 84 ? 20.605 -4.107 -9.422 1.00 50.31 84 HIS A O 1
ATOM 653 N N . LYS A 1 85 ? 21.770 -3.447 -7.601 1.00 53.09 85 LYS A N 1
ATOM 654 C CA . LYS A 1 85 ? 20.886 -2.399 -7.058 1.00 53.09 85 LYS A CA 1
ATOM 655 C C . LYS A 1 85 ? 19.415 -2.729 -6.790 1.00 53.09 85 LYS A C 1
ATOM 657 O O . LYS A 1 85 ? 18.568 -1.867 -6.954 1.00 53.09 85 LYS A O 1
ATOM 662 N N . GLY A 1 86 ? 19.073 -3.917 -6.295 1.00 58.69 86 GLY A N 1
ATOM 663 C CA . GLY A 1 86 ? 17.712 -4.143 -5.770 1.00 58.69 86 GLY A CA 1
ATOM 664 C C . GLY A 1 86 ? 16.582 -3.940 -6.795 1.00 58.69 86 GLY A C 1
ATOM 665 O O . GLY A 1 86 ? 15.416 -3.886 -6.404 1.00 58.69 86 GLY A O 1
ATOM 666 N N . ILE A 1 87 ? 16.925 -3.856 -8.087 1.00 64.50 87 ILE A N 1
ATOM 667 C CA . ILE A 1 87 ? 15.993 -3.751 -9.200 1.00 64.50 87 ILE A CA 1
ATOM 668 C C . ILE A 1 87 ? 15.342 -5.119 -9.343 1.00 64.50 87 ILE A C 1
ATOM 670 O O . ILE A 1 87 ? 15.994 -6.120 -9.651 1.00 64.50 87 ILE A O 1
ATOM 674 N N . LYS A 1 88 ? 14.043 -5.186 -9.062 1.00 70.00 88 LYS A N 1
ATOM 675 C CA . LYS A 1 88 ? 13.304 -6.441 -9.142 1.00 70.00 88 LYS A CA 1
ATOM 676 C C . LYS A 1 88 ? 12.721 -6.580 -10.536 1.00 70.00 88 LYS A C 1
ATOM 678 O O . LYS A 1 88 ? 11.727 -5.940 -10.860 1.00 70.00 88 LYS A O 1
ATOM 683 N N . ILE A 1 89 ? 13.309 -7.459 -11.337 1.00 74.88 89 ILE A N 1
ATOM 684 C CA . ILE A 1 89 ? 12.828 -7.701 -12.696 1.00 74.88 89 ILE A CA 1
ATOM 685 C C . ILE A 1 89 ? 11.448 -8.367 -12.638 1.00 74.88 89 ILE A C 1
ATOM 687 O O . ILE A 1 89 ? 11.272 -9.371 -11.931 1.00 74.88 89 ILE A O 1
ATOM 691 N N . PRO A 1 90 ? 10.449 -7.831 -13.360 1.00 73.75 90 PRO A N 1
ATOM 692 C CA . PRO A 1 90 ? 9.142 -8.449 -13.472 1.00 73.75 90 PRO A CA 1
ATOM 693 C C . PRO A 1 90 ? 9.253 -9.877 -14.014 1.00 73.75 90 PRO A C 1
ATOM 695 O O . PRO A 1 90 ? 9.834 -10.122 -15.069 1.00 73.75 90 PRO A O 1
ATOM 698 N N . ASN A 1 91 ? 8.642 -10.837 -13.319 1.00 81.25 91 ASN A N 1
ATOM 699 C CA . ASN A 1 91 ? 8.498 -12.200 -13.827 1.00 81.25 91 ASN A CA 1
ATOM 700 C C . ASN A 1 91 ? 7.341 -12.259 -14.838 1.00 81.25 91 ASN A C 1
ATOM 702 O O . ASN A 1 91 ? 6.296 -12.845 -14.559 1.00 81.25 91 ASN A O 1
ATOM 706 N N . ASP A 1 92 ? 7.506 -11.583 -15.972 1.00 87.75 92 ASP A N 1
ATOM 707 C CA . ASP A 1 92 ? 6.509 -11.502 -17.035 1.00 87.75 92 ASP A CA 1
ATOM 708 C C . ASP A 1 92 ? 6.990 -12.252 -18.279 1.00 87.75 92 ASP A C 1
ATOM 710 O O . ASP A 1 92 ? 8.113 -12.056 -18.744 1.00 87.75 92 ASP A O 1
ATOM 714 N N . LYS A 1 93 ? 6.141 -13.140 -18.804 1.00 91.38 93 LYS A N 1
ATOM 715 C CA . LYS A 1 93 ? 6.478 -13.974 -19.958 1.00 91.38 93 LYS A CA 1
ATOM 716 C C . LYS A 1 93 ? 6.749 -13.124 -21.205 1.00 91.38 93 LYS A C 1
ATOM 718 O O . LYS A 1 93 ? 7.732 -13.393 -21.883 1.00 91.38 93 LYS A O 1
ATOM 723 N N . LYS A 1 94 ? 5.946 -12.080 -21.454 1.00 93.44 94 LYS A N 1
ATOM 724 C CA . LYS A 1 94 ? 6.098 -11.226 -22.643 1.00 93.44 94 LYS A CA 1
ATOM 725 C C . LYS A 1 94 ? 7.401 -10.436 -22.605 1.00 93.44 94 LYS A C 1
ATOM 727 O O . LYS A 1 94 ? 8.113 -10.387 -23.595 1.00 93.44 94 LYS A O 1
ATOM 732 N N . ILE A 1 95 ? 7.743 -9.876 -21.441 1.00 92.62 95 ILE A N 1
ATOM 733 C CA . ILE A 1 95 ? 9.001 -9.134 -21.251 1.00 92.62 95 ILE A CA 1
ATOM 734 C C . ILE A 1 95 ? 10.206 -10.051 -21.486 1.00 92.62 95 ILE A C 1
ATOM 736 O O . ILE A 1 95 ? 11.159 -9.652 -22.146 1.00 92.62 95 ILE A O 1
ATOM 740 N N . LYS A 1 96 ? 10.159 -11.295 -20.994 1.00 92.00 96 LYS A N 1
ATOM 741 C CA . LYS A 1 96 ? 11.229 -12.274 -21.234 1.00 92.00 96 LYS A CA 1
ATOM 742 C C . LYS A 1 96 ? 11.357 -12.646 -22.707 1.00 92.00 96 LYS A C 1
ATOM 744 O O . LYS A 1 96 ? 12.465 -12.660 -23.222 1.00 92.00 96 LYS A O 1
ATOM 749 N N . GLU A 1 97 ? 10.243 -12.934 -23.374 1.00 94.31 97 GLU A N 1
ATOM 750 C CA . GLU A 1 97 ? 10.232 -13.245 -24.808 1.00 94.31 97 GLU A CA 1
ATOM 751 C C . GLU A 1 97 ? 10.785 -12.075 -25.634 1.00 94.31 97 GLU A C 1
ATOM 753 O O . GLU A 1 97 ? 11.610 -12.287 -26.521 1.00 94.31 97 GLU A O 1
ATOM 758 N N . GLN A 1 98 ? 10.414 -10.842 -25.282 1.00 95.69 98 GLN A N 1
ATOM 759 C CA . GLN A 1 98 ? 10.907 -9.644 -25.953 1.00 95.69 98 GLN A CA 1
ATOM 760 C C . GLN A 1 98 ? 12.398 -9.391 -25.697 1.00 95.69 98 GLN A C 1
ATOM 762 O O . GLN A 1 98 ? 13.128 -9.049 -26.623 1.00 95.69 98 GLN A O 1
ATOM 767 N N . LEU A 1 99 ? 12.885 -9.605 -24.470 1.00 94.38 99 LEU A N 1
ATOM 768 C CA . LEU A 1 99 ? 14.317 -9.534 -24.156 1.00 94.38 99 LEU A CA 1
ATOM 769 C C . LEU A 1 99 ? 15.133 -10.545 -24.966 1.00 94.38 99 LEU A C 1
ATOM 771 O O . LEU A 1 99 ? 16.202 -10.206 -25.466 1.00 94.38 99 LEU A O 1
ATOM 775 N N . GLU A 1 100 ? 14.635 -11.770 -25.135 1.00 94.88 100 GLU A N 1
ATOM 776 C CA . GLU A 1 100 ? 15.296 -12.763 -25.990 1.00 94.88 100 GLU A CA 1
ATOM 777 C C . GLU A 1 100 ? 15.318 -12.323 -27.462 1.00 94.88 100 GLU A C 1
ATOM 779 O O . GLU A 1 100 ? 16.352 -12.442 -28.120 1.00 94.88 100 GLU A O 1
ATOM 784 N N . ALA A 1 101 ? 14.230 -11.734 -27.973 1.00 96.75 101 ALA A N 1
ATOM 785 C CA . ALA A 1 101 ? 14.208 -11.165 -29.323 1.00 96.75 101 ALA A CA 1
ATOM 786 C C . ALA A 1 101 ? 15.236 -10.030 -29.490 1.00 96.75 101 ALA A C 1
ATOM 788 O O . ALA A 1 101 ? 15.994 -10.022 -30.464 1.00 96.75 101 ALA A O 1
ATOM 789 N N . VAL A 1 102 ? 15.323 -9.118 -28.512 1.00 97.12 102 VAL A N 1
ATOM 790 C CA . VAL A 1 102 ? 16.330 -8.044 -28.477 1.00 97.12 102 VAL A CA 1
ATOM 791 C C . VAL A 1 102 ? 17.744 -8.622 -28.495 1.00 97.12 102 VAL A C 1
ATOM 793 O O . VAL A 1 102 ? 18.567 -8.157 -29.277 1.00 97.12 102 VAL A O 1
ATOM 796 N N . LYS A 1 103 ? 18.036 -9.666 -27.709 1.00 95.75 103 LYS A N 1
ATOM 797 C CA . LYS A 1 103 ? 19.360 -10.313 -27.692 1.00 95.75 103 LYS A CA 1
ATOM 798 C C . LYS A 1 103 ? 19.734 -10.943 -29.024 1.00 95.75 103 LYS A C 1
ATOM 800 O O . LYS A 1 103 ? 20.868 -10.797 -29.481 1.00 95.75 103 LYS A O 1
ATOM 805 N N . ILE A 1 104 ? 18.803 -11.665 -29.643 1.00 96.19 104 ILE A N 1
ATOM 806 C CA . ILE A 1 104 ? 19.036 -12.298 -30.945 1.00 96.19 104 ILE A CA 1
ATOM 807 C C . ILE A 1 104 ? 19.381 -11.223 -31.979 1.00 96.19 104 ILE A C 1
ATOM 809 O O . ILE A 1 104 ? 20.395 -11.339 -32.673 1.00 96.19 104 ILE A O 1
ATOM 813 N N . GLN A 1 105 ? 18.591 -10.149 -32.025 1.00 97.19 105 GLN A N 1
ATOM 814 C CA . GLN A 1 105 ? 18.813 -9.052 -32.959 1.00 97.19 105 GLN A CA 1
ATOM 815 C C . GLN A 1 105 ? 20.088 -8.257 -32.639 1.00 97.19 105 GLN A C 1
ATOM 817 O O . GLN A 1 105 ? 20.816 -7.867 -33.552 1.00 97.19 105 GLN A O 1
ATOM 822 N N . TRP A 1 106 ? 20.406 -8.064 -31.357 1.00 97.44 106 TRP A N 1
ATOM 823 C CA . TRP A 1 106 ? 21.653 -7.445 -30.910 1.00 97.44 106 TRP A CA 1
ATOM 824 C C . TRP A 1 106 ? 22.872 -8.216 -31.409 1.00 97.44 106 TRP A C 1
ATOM 826 O O . TRP A 1 106 ? 23.780 -7.620 -31.978 1.00 97.44 106 TRP A O 1
ATOM 836 N N . ASN A 1 107 ? 22.886 -9.540 -31.253 1.00 96.44 107 ASN A N 1
ATOM 837 C CA . ASN A 1 107 ? 24.009 -10.365 -31.698 1.00 96.44 107 ASN A CA 1
ATOM 838 C C . ASN A 1 107 ? 24.239 -10.256 -33.213 1.00 96.44 107 ASN A C 1
ATOM 840 O O . ASN A 1 107 ? 25.388 -10.232 -33.663 1.00 96.44 107 ASN A O 1
ATOM 844 N N . LEU A 1 108 ? 23.158 -10.158 -33.997 1.00 95.12 108 LEU A N 1
ATOM 845 C CA . LEU A 1 108 ? 23.238 -9.917 -35.437 1.00 95.12 108 LEU A CA 1
ATOM 846 C C . LEU A 1 108 ? 23.835 -8.533 -35.736 1.00 95.12 108 LEU A C 1
ATOM 848 O O . LEU A 1 108 ? 24.825 -8.439 -36.463 1.00 95.12 108 LEU A O 1
ATOM 852 N N . PHE A 1 109 ? 23.294 -7.485 -35.112 1.00 95.19 109 PHE A N 1
ATOM 853 C CA . PHE A 1 109 ? 23.761 -6.109 -35.282 1.00 95.19 109 PHE A CA 1
ATOM 854 C C . PHE A 1 109 ? 25.229 -5.938 -34.871 1.00 95.19 109 PHE A C 1
ATOM 856 O O . PHE A 1 109 ? 26.031 -5.393 -35.625 1.00 95.19 109 PHE A O 1
ATOM 863 N N . ARG A 1 110 ? 25.627 -6.483 -33.716 1.00 95.69 110 ARG A N 1
ATOM 864 C CA . ARG A 1 110 ? 27.009 -6.462 -33.215 1.00 95.69 110 ARG A CA 1
ATOM 865 C C . ARG A 1 110 ? 27.977 -7.103 -34.205 1.00 95.69 110 ARG A C 1
ATOM 867 O O . ARG A 1 110 ? 29.051 -6.564 -34.459 1.00 95.69 110 ARG A O 1
ATOM 874 N N . LYS A 1 111 ? 27.603 -8.246 -34.786 1.00 94.19 111 LYS A N 1
ATOM 875 C CA . LYS A 1 111 ? 28.429 -8.923 -35.792 1.00 94.19 111 LYS A CA 1
ATOM 876 C C . LYS A 1 111 ? 28.615 -8.054 -37.039 1.00 94.19 111 LYS A C 1
ATOM 878 O O . LYS A 1 111 ? 29.719 -8.002 -37.576 1.00 94.19 111 LYS A O 1
ATOM 883 N N . GLN A 1 112 ? 27.571 -7.358 -37.483 1.00 90.69 112 GLN A N 1
ATOM 884 C CA . GLN A 1 112 ? 27.664 -6.422 -38.606 1.00 90.69 112 GLN A CA 1
ATOM 885 C C . GLN A 1 112 ? 28.527 -5.199 -38.255 1.00 90.69 112 GLN A C 1
ATOM 887 O O . GLN A 1 112 ? 29.401 -4.849 -39.042 1.00 90.69 112 GLN A O 1
ATOM 892 N N . LEU A 1 113 ? 28.388 -4.606 -37.063 1.00 90.81 113 LEU A N 1
ATOM 893 C CA . LEU A 1 113 ? 29.272 -3.520 -36.605 1.00 90.81 113 LEU A CA 1
ATOM 894 C C . LEU A 1 113 ? 30.755 -3.920 -36.694 1.00 90.81 113 LEU A C 1
ATOM 896 O O . LEU A 1 113 ? 31.582 -3.184 -37.237 1.00 90.81 113 LEU A O 1
ATOM 900 N N . GLU A 1 114 ? 31.092 -5.113 -36.201 1.00 90.06 114 GLU A N 1
ATOM 901 C CA . GLU A 1 114 ? 32.461 -5.634 -36.221 1.00 90.06 114 GLU A CA 1
ATOM 902 C C . GLU A 1 114 ? 32.965 -5.917 -37.643 1.00 90.06 114 GLU A C 1
ATOM 904 O O . GLU A 1 114 ? 34.095 -5.555 -37.983 1.00 90.06 114 GLU A O 1
ATOM 909 N N . ASN A 1 115 ? 32.121 -6.501 -38.497 1.00 87.88 115 ASN A N 1
ATOM 910 C CA . ASN A 1 115 ? 32.453 -6.748 -39.899 1.00 87.88 115 ASN A CA 1
ATOM 911 C C . ASN A 1 115 ? 32.718 -5.439 -40.661 1.00 87.88 115 ASN A C 1
ATOM 913 O O . ASN A 1 115 ? 33.687 -5.363 -41.418 1.00 87.88 115 ASN A O 1
ATOM 917 N N . PHE A 1 116 ? 31.910 -4.398 -40.430 1.00 84.19 116 PHE A N 1
ATOM 918 C CA . PHE A 1 116 ? 32.103 -3.085 -41.052 1.00 84.19 116 PHE A CA 1
ATOM 919 C C . PHE A 1 116 ? 33.422 -2.460 -40.630 1.00 84.19 116 PHE A C 1
ATOM 921 O O . PHE A 1 116 ? 34.217 -2.035 -41.467 1.00 84.19 116 PHE A O 1
ATOM 928 N N . LYS A 1 117 ? 33.676 -2.447 -39.316 1.00 84.94 117 LYS A N 1
ATOM 929 C CA . LYS A 1 117 ? 34.910 -1.923 -38.733 1.00 84.94 117 LYS A CA 1
ATOM 930 C C . LYS A 1 117 ? 36.127 -2.608 -39.347 1.00 84.94 117 LYS A C 1
ATOM 932 O O . LYS A 1 117 ? 37.086 -1.937 -39.720 1.00 84.94 117 LYS A O 1
ATOM 937 N N . HIS A 1 118 ? 36.078 -3.933 -39.490 1.00 83.88 118 HIS A N 1
ATOM 938 C CA . HIS A 1 118 ? 37.142 -4.699 -40.128 1.00 83.88 118 HIS A CA 1
ATOM 939 C C . HIS A 1 118 ? 37.325 -4.304 -41.601 1.00 83.88 118 HIS A C 1
ATOM 941 O O . HIS A 1 118 ? 38.452 -4.049 -42.026 1.00 83.88 118 HIS A O 1
ATOM 947 N N . HIS A 1 119 ? 36.234 -4.190 -42.364 1.00 78.88 119 HIS A N 1
ATOM 948 C CA . HIS A 1 119 ? 36.281 -3.803 -43.774 1.00 78.88 119 HIS A CA 1
ATOM 949 C C . HIS A 1 119 ? 36.871 -2.401 -43.979 1.00 78.88 119 HIS A C 1
ATOM 951 O O . HIS A 1 119 ? 37.775 -2.233 -44.799 1.00 78.88 119 HIS A O 1
ATOM 957 N N . ILE A 1 120 ? 36.438 -1.414 -43.190 1.00 76.25 120 ILE A N 1
ATOM 958 C CA . ILE A 1 120 ? 36.986 -0.055 -43.252 1.00 76.25 120 ILE A CA 1
ATOM 959 C C . ILE A 1 120 ? 38.457 -0.032 -42.843 1.00 76.25 120 ILE A C 1
ATOM 961 O O . ILE A 1 120 ? 39.279 0.536 -43.557 1.00 7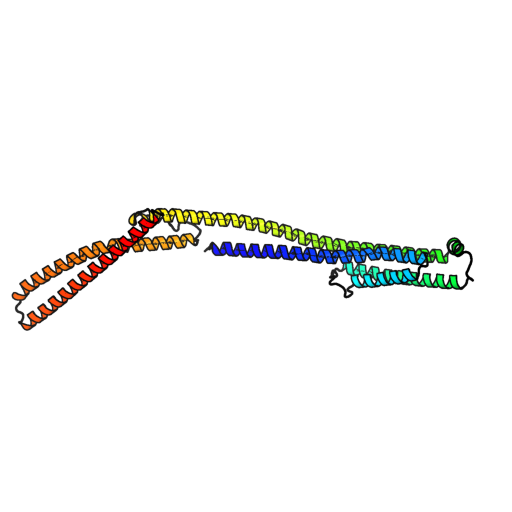6.25 120 ILE A O 1
ATOM 965 N N . TYR A 1 121 ? 38.824 -0.682 -41.737 1.00 71.44 121 TYR A N 1
ATOM 966 C CA . TYR A 1 121 ? 40.213 -0.713 -41.276 1.00 71.44 121 TYR A CA 1
ATOM 967 C C . TYR A 1 121 ? 41.158 -1.327 -42.319 1.00 71.44 121 TYR A C 1
ATOM 969 O O . TYR A 1 121 ? 42.256 -0.819 -42.547 1.00 71.44 121 TYR A O 1
ATOM 977 N N . HIS A 1 122 ? 40.732 -2.405 -42.986 1.00 70.75 122 HIS A N 1
ATOM 978 C CA . HIS A 1 122 ? 41.504 -3.017 -44.066 1.00 70.75 122 HIS A CA 1
ATOM 979 C C . HIS A 1 122 ? 41.607 -2.128 -45.303 1.00 70.75 122 HIS A C 1
ATOM 981 O O . HIS A 1 122 ? 42.682 -2.063 -45.900 1.00 70.75 122 HIS A O 1
ATOM 987 N N . SER A 1 123 ? 40.528 -1.437 -45.665 1.00 69.50 123 SER A N 1
ATOM 988 C CA . SER A 1 123 ? 40.492 -0.578 -46.852 1.00 69.50 123 SER A CA 1
ATOM 989 C C . SER A 1 123 ? 41.336 0.691 -46.658 1.00 69.50 123 SER A C 1
ATOM 991 O O . SER A 1 123 ? 42.137 1.025 -47.525 1.00 69.50 123 SER A O 1
ATOM 993 N N . LEU A 1 124 ? 41.292 1.307 -45.469 1.00 66.62 124 LEU A N 1
ATOM 994 C CA . LEU A 1 124 ? 42.141 2.450 -45.096 1.00 66.62 124 LEU A CA 1
ATOM 995 C C . LEU A 1 124 ? 43.635 2.099 -44.991 1.00 66.62 124 LEU A C 1
ATOM 997 O O . LEU A 1 124 ? 44.486 2.970 -45.131 1.00 66.62 124 LEU A O 1
ATOM 1001 N N . ARG A 1 125 ? 43.978 0.831 -44.723 1.00 62.91 125 ARG A N 1
ATOM 1002 C CA . ARG A 1 125 ? 45.373 0.369 -44.603 1.00 62.91 125 ARG A CA 1
ATOM 1003 C C . ARG A 1 125 ? 46.035 0.082 -45.956 1.00 62.91 125 ARG A C 1
ATOM 1005 O O . ARG A 1 125 ? 47.263 0.050 -46.019 1.00 62.91 125 ARG A O 1
ATOM 1012 N N . GLN A 1 126 ? 45.257 -0.175 -47.009 1.00 57.69 126 GLN A N 1
ATOM 1013 C CA . GLN A 1 126 ? 45.798 -0.439 -48.349 1.00 57.69 126 GLN A CA 1
ATOM 1014 C C . GLN A 1 126 ? 46.100 0.839 -49.147 1.00 57.69 126 GLN A C 1
ATOM 1016 O O . GLN A 1 126 ? 46.912 0.789 -50.070 1.00 57.69 126 GLN A O 1
ATOM 1021 N N . GLU A 1 127 ? 45.533 1.984 -48.767 1.00 53.59 127 GLU A N 1
ATOM 1022 C CA . GLU A 1 127 ? 45.838 3.283 -49.371 1.00 53.59 127 GLU A CA 1
ATOM 1023 C C . GLU A 1 127 ? 46.920 4.025 -48.563 1.00 53.59 127 GLU A C 1
ATOM 1025 O O . GLU A 1 127 ? 46.842 4.158 -47.342 1.00 53.59 127 GLU A O 1
ATOM 1030 N N . HIS A 1 128 ? 47.973 4.502 -49.235 1.00 50.81 128 HIS A N 1
ATOM 1031 C CA . HIS A 1 128 ? 48.964 5.396 -48.624 1.00 50.81 128 HIS A CA 1
ATOM 1032 C C . HIS A 1 128 ? 48.267 6.708 -48.222 1.00 50.81 128 HIS A C 1
ATOM 1034 O O . HIS A 1 128 ? 47.783 7.450 -49.072 1.00 50.81 128 HIS A O 1
ATOM 1040 N N . ILE A 1 129 ? 48.217 6.987 -46.921 1.00 63.59 129 ILE A N 1
ATOM 1041 C CA . ILE A 1 129 ? 47.544 8.150 -46.329 1.00 63.59 129 ILE A CA 1
ATOM 1042 C C . ILE A 1 129 ? 48.284 9.442 -46.721 1.00 63.59 129 ILE A C 1
ATOM 1044 O O . ILE A 1 129 ? 49.498 9.493 -46.551 1.00 63.59 129 ILE A O 1
ATOM 1048 N N . GLN A 1 130 ? 47.570 10.470 -47.216 1.00 45.84 130 GLN A N 1
ATOM 1049 C CA . GLN A 1 130 ? 47.520 11.803 -46.566 1.00 45.84 130 GLN A CA 1
ATOM 1050 C C . GLN A 1 130 ? 46.636 12.860 -47.259 1.00 45.84 130 GLN A C 1
ATOM 1052 O O . GLN A 1 130 ? 46.428 13.908 -46.651 1.00 45.84 130 GLN A O 1
ATOM 1057 N N . GLN A 1 131 ? 46.090 12.673 -48.463 1.00 48.19 131 GLN A N 1
ATOM 1058 C CA . GLN A 1 131 ? 45.226 13.708 -49.057 1.00 48.19 131 GLN A CA 1
ATOM 1059 C C . GLN A 1 131 ? 43.954 13.125 -49.666 1.00 48.19 131 GLN A C 1
ATOM 1061 O O . GLN A 1 131 ? 44.004 12.254 -50.521 1.00 48.19 131 GLN A O 1
ATOM 1066 N N . GLU A 1 132 ? 42.841 13.671 -49.172 1.00 51.94 132 GLU A N 1
ATOM 1067 C CA . GLU A 1 132 ? 41.441 13.385 -49.493 1.00 51.94 132 GLU A CA 1
ATOM 1068 C C . GLU A 1 132 ? 40.765 12.198 -48.784 1.00 51.94 132 GLU A C 1
ATOM 1070 O O . GLU A 1 132 ? 40.043 11.400 -49.375 1.00 51.94 132 GLU A O 1
ATOM 1075 N N . PHE A 1 133 ? 40.863 12.192 -47.453 1.00 52.91 133 PHE A N 1
ATOM 1076 C CA . PHE A 1 133 ? 39.899 11.505 -46.580 1.00 52.91 133 PHE A CA 1
ATOM 1077 C C . PHE A 1 133 ? 38.444 11.967 -46.837 1.00 52.91 133 PHE A C 1
ATOM 1079 O O . PHE A 1 133 ? 37.513 11.168 -46.767 1.00 52.91 133 PHE A O 1
ATOM 1086 N N . ASP A 1 134 ? 38.257 13.231 -47.239 1.00 49.00 134 ASP A N 1
ATOM 1087 C CA . ASP A 1 134 ? 36.952 13.791 -47.624 1.00 49.00 134 ASP A CA 1
ATOM 1088 C C . ASP A 1 134 ? 36.433 13.244 -48.970 1.00 49.00 134 ASP A C 1
ATOM 1090 O O . ASP A 1 134 ? 35.224 13.132 -49.170 1.00 49.00 134 ASP A O 1
ATOM 1094 N N . SER A 1 135 ? 37.330 12.831 -49.876 1.00 48.97 135 SER A N 1
ATOM 1095 C CA . SER A 1 135 ? 36.961 12.158 -51.130 1.00 48.97 135 SER A CA 1
ATOM 1096 C C . SER A 1 135 ? 36.598 10.694 -50.881 1.00 48.97 135 SER A C 1
ATOM 1098 O O . SER A 1 135 ? 35.705 10.173 -51.533 1.00 48.97 135 SER A O 1
ATOM 1100 N N . TYR A 1 136 ? 37.160 10.047 -49.855 1.00 53.28 136 TYR A N 1
ATOM 1101 C CA . TYR A 1 136 ? 36.830 8.662 -49.495 1.00 53.28 136 TYR A CA 1
ATOM 1102 C C . TYR A 1 136 ? 35.351 8.480 -49.090 1.00 53.28 136 TYR A C 1
ATOM 1104 O O . TYR A 1 136 ? 34.702 7.523 -49.501 1.00 53.28 136 TYR A O 1
ATOM 1112 N N . LEU A 1 137 ? 34.764 9.431 -48.359 1.00 52.12 137 LEU A N 1
ATOM 1113 C CA . LEU A 1 137 ? 33.327 9.411 -48.032 1.00 52.12 137 LEU A CA 1
ATOM 1114 C C . LEU A 1 137 ? 32.429 9.839 -49.212 1.00 52.12 137 LEU A C 1
ATOM 1116 O O . LEU A 1 137 ? 31.284 9.402 -49.292 1.00 52.12 137 LEU A O 1
ATOM 1120 N N . TYR A 1 138 ? 32.940 10.653 -50.144 1.00 50.25 138 TYR A N 1
ATOM 1121 C CA . TYR A 1 138 ? 32.211 11.117 -51.336 1.00 50.25 138 TYR A CA 1
ATOM 1122 C C . TYR A 1 138 ? 32.296 10.137 -52.531 1.00 50.25 138 TYR A C 1
ATOM 1124 O O . TYR A 1 138 ? 31.423 10.140 -53.397 1.00 50.25 138 TYR A O 1
ATOM 1132 N N . PHE A 1 139 ? 33.319 9.274 -52.579 1.00 45.88 139 PHE A N 1
ATOM 1133 C CA . PHE A 1 139 ? 33.652 8.390 -53.707 1.00 45.88 139 PHE A CA 1
ATOM 1134 C C . PHE A 1 139 ? 33.134 6.946 -53.564 1.00 45.88 139 PHE A C 1
ATOM 1136 O O . PHE A 1 139 ? 32.934 6.272 -54.572 1.00 45.88 139 PHE A O 1
ATOM 1143 N N . TYR A 1 140 ? 32.859 6.448 -52.353 1.00 50.03 140 TYR A N 1
ATOM 1144 C CA . TYR A 1 140 ? 32.536 5.030 -52.100 1.00 50.03 140 TYR A CA 1
ATOM 1145 C C . TYR A 1 140 ? 31.078 4.613 -52.395 1.00 50.03 140 TYR A C 1
ATOM 1147 O O . TYR A 1 140 ? 30.447 3.849 -51.663 1.00 50.03 140 TYR A O 1
ATOM 1155 N N . GLY A 1 141 ? 30.560 5.036 -53.548 1.00 47.47 141 GLY A N 1
ATOM 1156 C CA . GLY A 1 141 ? 29.342 4.516 -54.177 1.00 47.47 141 GLY A CA 1
ATOM 1157 C C . GLY A 1 141 ? 29.525 3.121 -54.792 1.00 47.47 141 GLY A C 1
ATOM 1158 O O . GLY A 1 141 ? 29.107 2.883 -55.924 1.00 47.47 141 GLY A O 1
ATOM 1159 N N . ASN A 1 142 ? 30.159 2.189 -54.077 1.00 50.97 142 ASN A N 1
ATOM 1160 C CA . ASN A 1 142 ? 30.362 0.817 -54.545 1.00 50.97 142 ASN A CA 1
ATOM 1161 C C . ASN A 1 142 ? 29.168 -0.030 -54.075 1.00 50.97 142 ASN A C 1
ATOM 1163 O O . ASN A 1 142 ? 28.815 0.006 -52.895 1.00 50.97 142 ASN A O 1
ATOM 1167 N N . ALA A 1 143 ? 28.559 -0.823 -54.964 1.00 52.53 143 ALA A N 1
ATOM 1168 C CA . ALA A 1 143 ? 27.332 -1.588 -54.681 1.00 52.53 143 ALA A CA 1
ATOM 1169 C C . ALA A 1 143 ? 27.400 -2.477 -53.419 1.00 52.53 143 ALA A C 1
ATOM 1171 O O . ALA A 1 143 ? 26.384 -2.704 -52.772 1.00 52.53 143 ALA A O 1
ATOM 1172 N N . GLN A 1 144 ? 28.595 -2.945 -53.048 1.00 50.72 144 GLN A N 1
ATOM 1173 C CA . GLN A 1 144 ? 28.809 -3.824 -51.898 1.00 50.72 144 GLN A CA 1
ATOM 1174 C C . GLN A 1 144 ? 28.786 -3.084 -50.549 1.00 50.72 144 GLN A C 1
ATOM 1176 O O . GLN A 1 144 ? 28.300 -3.631 -49.565 1.00 50.72 144 GLN A O 1
ATOM 1181 N N . ILE A 1 145 ? 29.257 -1.831 -50.494 1.00 56.06 145 ILE A N 1
ATOM 1182 C CA . ILE A 1 145 ? 29.178 -1.012 -49.273 1.00 56.06 145 ILE A CA 1
ATOM 1183 C C . ILE A 1 145 ? 27.770 -0.453 -49.105 1.00 56.06 145 ILE A C 1
ATOM 1185 O O . ILE A 1 145 ? 27.284 -0.432 -47.987 1.00 56.06 145 ILE A O 1
ATOM 1189 N N . SER A 1 146 ? 27.065 -0.108 -50.187 1.00 63.66 146 SER A N 1
ATOM 1190 C CA . SER A 1 146 ? 25.658 0.303 -50.086 1.00 63.66 146 SER A CA 1
ATOM 1191 C C . SER A 1 146 ? 24.713 -0.845 -49.711 1.00 63.66 146 SER A C 1
ATOM 1193 O O . SER A 1 146 ? 23.649 -0.609 -49.147 1.00 63.66 146 SER A O 1
ATOM 1195 N N . GLU A 1 147 ? 25.053 -2.096 -50.028 1.00 66.19 147 GLU A N 1
ATOM 1196 C CA . GLU A 1 147 ? 24.337 -3.280 -49.535 1.00 66.19 147 GLU A CA 1
ATOM 1197 C C . GLU A 1 147 ? 24.631 -3.537 -48.053 1.00 66.19 147 GLU A C 1
ATOM 1199 O O . GLU A 1 147 ? 23.699 -3.697 -47.270 1.00 66.19 147 GLU A O 1
ATOM 1204 N N . PHE A 1 148 ? 25.902 -3.469 -47.654 1.00 68.81 148 PHE A N 1
ATOM 1205 C CA . PHE A 1 148 ? 26.310 -3.600 -46.258 1.00 68.81 148 PHE A CA 1
ATOM 1206 C C . PHE A 1 148 ? 25.694 -2.508 -45.363 1.00 68.81 148 PHE A C 1
ATOM 1208 O O . PHE A 1 148 ? 25.202 -2.781 -44.271 1.00 68.81 148 PHE A O 1
ATOM 1215 N N . ASP A 1 149 ? 25.709 -1.265 -45.839 1.00 73.31 149 ASP A N 1
ATOM 1216 C CA . ASP A 1 149 ? 25.150 -0.091 -45.171 1.00 73.31 149 ASP A CA 1
ATOM 1217 C C . ASP A 1 149 ? 23.633 -0.216 -44.969 1.00 73.31 149 ASP A C 1
ATOM 1219 O O . ASP A 1 149 ? 23.105 0.082 -43.893 1.00 73.31 149 ASP A O 1
ATOM 1223 N N . ARG A 1 150 ? 22.935 -0.756 -45.979 1.00 80.25 150 ARG A N 1
ATOM 1224 C CA . ARG A 1 150 ? 21.510 -1.098 -45.887 1.00 80.25 150 ARG A CA 1
ATOM 1225 C C . ARG A 1 150 ? 21.257 -2.201 -44.868 1.00 80.25 150 ARG A C 1
ATOM 1227 O O . ARG A 1 150 ? 20.411 -2.015 -44.005 1.00 80.25 150 ARG A O 1
ATOM 1234 N N . GLU A 1 151 ? 22.011 -3.300 -44.908 1.00 85.00 151 GLU A N 1
ATOM 1235 C CA . GLU A 1 151 ? 21.841 -4.413 -43.964 1.00 85.00 151 GLU A CA 1
ATOM 1236 C C . GLU A 1 151 ? 22.048 -3.962 -42.508 1.00 85.00 151 GLU A C 1
ATOM 1238 O O . GLU A 1 151 ? 21.265 -4.314 -41.620 1.00 85.00 151 GLU A O 1
ATOM 1243 N N . LEU A 1 152 ? 23.072 -3.137 -42.267 1.00 86.94 152 LEU A N 1
ATOM 1244 C CA . LEU A 1 152 ? 23.371 -2.581 -40.952 1.00 86.94 152 LEU A CA 1
ATOM 1245 C C . LEU A 1 152 ? 22.265 -1.633 -40.467 1.00 86.94 152 LEU A C 1
ATOM 1247 O O . LEU A 1 152 ? 21.828 -1.733 -39.317 1.00 86.94 152 LEU A O 1
ATOM 1251 N N . THR A 1 153 ? 21.798 -0.736 -41.340 1.00 86.81 153 THR A N 1
ATOM 1252 C CA . THR A 1 153 ? 20.720 0.213 -41.029 1.00 86.81 153 THR A CA 1
ATOM 1253 C C . THR A 1 153 ? 19.402 -0.515 -40.768 1.00 86.81 153 THR A C 1
ATOM 1255 O O . THR A 1 153 ? 18.734 -0.235 -39.775 1.00 86.81 153 THR A O 1
ATOM 1258 N N . ASP A 1 154 ? 19.048 -1.505 -41.587 1.00 90.50 154 ASP A N 1
ATOM 1259 C CA . ASP A 1 154 ? 17.830 -2.301 -41.420 1.00 90.50 154 ASP A CA 1
ATOM 1260 C C . ASP A 1 154 ? 17.865 -3.088 -40.104 1.00 90.50 154 ASP A C 1
ATOM 1262 O O . ASP A 1 154 ? 16.911 -3.072 -39.322 1.00 90.50 154 ASP A O 1
ATOM 1266 N N . THR A 1 155 ? 19.000 -3.723 -39.802 1.00 92.38 155 THR A N 1
ATOM 1267 C CA . THR A 1 155 ? 19.185 -4.480 -38.557 1.00 92.38 155 THR A CA 1
ATOM 1268 C C . THR A 1 155 ? 19.096 -3.564 -37.335 1.00 92.38 155 THR A C 1
ATOM 1270 O O . THR A 1 155 ? 18.490 -3.945 -36.327 1.00 92.38 155 THR A O 1
ATOM 1273 N N . ASN A 1 156 ? 19.643 -2.349 -37.434 1.00 93.81 156 ASN A N 1
ATOM 1274 C CA . ASN A 1 156 ? 19.544 -1.313 -36.413 1.00 93.81 156 ASN A CA 1
ATOM 1275 C C . ASN A 1 156 ? 18.099 -0.838 -36.194 1.00 93.81 156 ASN A C 1
ATOM 1277 O O . ASN A 1 156 ? 17.678 -0.722 -35.045 1.00 93.81 156 ASN A O 1
ATOM 1281 N N . LEU A 1 157 ? 17.329 -0.614 -37.263 1.00 94.06 157 LEU A N 1
ATOM 1282 C CA . LEU A 1 157 ? 15.918 -0.219 -37.179 1.00 94.06 157 LEU A CA 1
ATOM 1283 C C . LEU A 1 157 ? 15.058 -1.308 -36.529 1.00 94.06 157 LEU A C 1
ATOM 1285 O O . LEU A 1 157 ? 14.217 -1.004 -35.683 1.00 94.06 157 LEU A O 1
ATOM 1289 N N . VAL A 1 158 ? 15.294 -2.577 -36.871 1.00 96.38 158 VAL A N 1
ATOM 1290 C CA . VAL A 1 158 ? 14.610 -3.707 -36.224 1.00 96.38 158 VAL A CA 1
ATOM 1291 C C . VAL A 1 158 ? 14.977 -3.778 -34.741 1.00 96.38 158 VAL A C 1
ATOM 1293 O O . VAL A 1 158 ? 14.091 -3.929 -33.902 1.00 96.38 158 VAL A O 1
ATOM 1296 N N . LEU A 1 159 ? 16.258 -3.620 -34.391 1.00 96.69 159 LEU A N 1
ATOM 1297 C CA . LEU A 1 159 ? 16.695 -3.600 -32.993 1.00 96.69 159 LEU A CA 1
ATOM 1298 C C . LEU A 1 159 ? 16.061 -2.433 -32.221 1.00 96.69 159 LEU A C 1
ATOM 1300 O O . LEU A 1 159 ? 15.573 -2.628 -31.110 1.00 96.69 159 LEU A O 1
ATOM 1304 N N . LEU A 1 160 ? 16.022 -1.242 -32.821 1.00 96.50 160 LEU A N 1
ATOM 1305 C CA . LEU A 1 160 ? 15.375 -0.061 -32.257 1.00 96.50 160 LEU A CA 1
ATOM 1306 C C . LEU A 1 160 ? 13.895 -0.332 -31.962 1.00 96.50 160 LEU A C 1
ATOM 1308 O O . LEU A 1 160 ? 13.438 -0.026 -30.863 1.00 96.50 160 LEU A O 1
ATOM 1312 N N . TRP A 1 161 ? 13.171 -0.931 -32.911 1.00 97.31 161 TRP A N 1
ATOM 1313 C CA . TRP A 1 161 ? 11.759 -1.280 -32.747 1.00 97.31 161 TRP A CA 1
ATOM 1314 C C . TRP A 1 161 ? 11.539 -2.321 -31.643 1.00 97.31 161 TRP A C 1
ATOM 1316 O O . TRP A 1 161 ? 10.653 -2.151 -30.809 1.00 97.31 161 TRP A O 1
ATOM 1326 N N . LEU A 1 162 ? 12.377 -3.360 -31.574 1.00 97.62 162 LEU A N 1
ATOM 1327 C CA . LEU A 1 162 ? 12.283 -4.371 -30.516 1.00 97.62 162 LEU A CA 1
ATOM 1328 C C . LEU A 1 162 ? 12.520 -3.772 -29.122 1.00 97.62 162 LEU A C 1
ATOM 1330 O O . LEU A 1 162 ? 11.830 -4.128 -28.165 1.00 97.62 162 LEU A O 1
ATOM 1334 N N . ILE A 1 163 ? 13.475 -2.849 -28.995 1.00 97.12 163 ILE A N 1
ATOM 1335 C CA . ILE A 1 163 ? 13.725 -2.145 -27.732 1.00 97.12 163 ILE A CA 1
ATOM 1336 C C . ILE A 1 163 ? 12.567 -1.187 -27.408 1.00 97.12 163 ILE A C 1
ATOM 1338 O O . ILE A 1 163 ? 12.190 -1.058 -26.246 1.00 97.12 163 ILE A O 1
ATOM 1342 N N . ASP A 1 164 ? 11.977 -0.525 -28.403 1.00 97.12 164 ASP A N 1
ATOM 1343 C CA . ASP A 1 164 ? 10.812 0.347 -28.207 1.00 97.12 164 ASP A CA 1
ATOM 1344 C C . ASP A 1 164 ? 9.588 -0.419 -27.683 1.00 97.12 164 ASP A C 1
ATOM 1346 O O . ASP A 1 164 ? 8.940 0.004 -26.721 1.00 97.12 164 ASP A O 1
ATOM 1350 N N . ASP A 1 165 ? 9.333 -1.605 -28.235 1.00 97.12 165 ASP A N 1
ATOM 1351 C CA . ASP A 1 165 ? 8.299 -2.509 -27.733 1.00 97.12 165 ASP A CA 1
ATOM 1352 C C . ASP A 1 165 ? 8.622 -3.000 -26.311 1.00 97.12 165 ASP A C 1
ATOM 1354 O O . ASP A 1 165 ? 7.759 -2.996 -25.435 1.00 97.12 165 ASP A O 1
ATOM 1358 N N . LEU A 1 166 ? 9.892 -3.299 -26.011 1.00 95.19 166 LEU A N 1
ATOM 1359 C CA . LEU A 1 166 ? 10.323 -3.650 -24.653 1.00 95.19 166 LEU A CA 1
ATOM 1360 C C . LEU A 1 166 ? 10.039 -2.522 -23.643 1.00 95.19 166 LEU A C 1
ATOM 1362 O O . LEU A 1 166 ? 9.529 -2.780 -22.549 1.00 95.19 166 LEU A O 1
ATOM 1366 N N . VAL A 1 167 ? 10.336 -1.269 -24.001 1.00 95.94 167 VAL A N 1
ATOM 1367 C CA . VAL A 1 167 ? 10.015 -0.084 -23.184 1.00 95.94 167 VAL A CA 1
ATOM 1368 C C . VAL A 1 167 ? 8.508 0.026 -22.964 1.00 95.94 167 VAL A C 1
ATOM 1370 O O . VAL A 1 167 ? 8.067 0.303 -21.842 1.00 95.94 167 VAL A O 1
ATOM 1373 N N . THR A 1 168 ? 7.720 -0.219 -24.009 1.00 96.31 168 THR A N 1
ATOM 1374 C CA . THR A 1 168 ? 6.255 -0.212 -23.944 1.00 96.31 168 THR A CA 1
ATOM 1375 C C . THR A 1 168 ? 5.750 -1.283 -22.980 1.00 96.31 168 THR A C 1
ATOM 1377 O O . THR A 1 168 ? 4.996 -0.960 -22.065 1.00 96.31 168 THR A O 1
ATOM 1380 N N . LEU A 1 169 ? 6.250 -2.518 -23.074 1.00 94.94 169 LEU A N 1
ATOM 1381 C CA . LEU A 1 169 ? 5.886 -3.613 -22.172 1.00 94.94 169 LEU A CA 1
ATOM 1382 C C . LEU A 1 169 ? 6.211 -3.305 -20.701 1.00 94.94 169 LEU A C 1
ATOM 1384 O O . LEU A 1 169 ? 5.377 -3.548 -19.823 1.00 94.94 169 LEU A O 1
ATOM 1388 N N . TYR A 1 170 ? 7.391 -2.746 -20.405 1.00 93.25 170 TYR A N 1
ATOM 1389 C CA . TYR A 1 170 ? 7.722 -2.308 -19.041 1.00 93.25 170 TYR A CA 1
ATOM 1390 C C . TYR A 1 170 ? 6.790 -1.192 -18.555 1.00 93.25 170 TYR A C 1
ATOM 1392 O O . TYR A 1 170 ? 6.339 -1.216 -17.406 1.00 93.25 170 TYR A O 1
ATOM 1400 N N . THR A 1 171 ? 6.469 -0.241 -19.431 1.00 94.12 171 THR A N 1
ATOM 1401 C CA . THR A 1 171 ? 5.585 0.888 -19.123 1.00 94.12 171 THR A CA 1
ATOM 1402 C C . THR A 1 171 ? 4.166 0.412 -18.822 1.00 94.12 171 THR A C 1
ATOM 1404 O O . THR A 1 171 ? 3.624 0.732 -17.763 1.00 94.12 171 THR A O 1
ATOM 1407 N N . GLU A 1 172 ? 3.584 -0.416 -19.689 1.00 94.25 172 GLU A N 1
ATOM 1408 C CA . GLU A 1 172 ? 2.258 -1.007 -19.496 1.00 94.25 172 GLU A CA 1
ATOM 1409 C C . GLU A 1 172 ? 2.193 -1.829 -18.208 1.00 94.25 172 GLU A C 1
ATOM 1411 O O . GLU A 1 172 ? 1.240 -1.712 -17.433 1.00 94.25 172 GLU A O 1
ATOM 1416 N N . LYS A 1 173 ? 3.233 -2.626 -17.926 1.00 90.69 173 LYS A N 1
ATOM 1417 C CA . LYS A 1 173 ? 3.300 -3.426 -16.700 1.00 90.69 173 LYS A CA 1
ATOM 1418 C C . LYS A 1 173 ? 3.309 -2.560 -15.443 1.00 90.69 173 LYS A C 1
ATOM 1420 O O . LYS A 1 173 ? 2.629 -2.897 -14.463 1.00 90.69 173 LYS A O 1
ATOM 1425 N N . SER A 1 174 ? 4.073 -1.470 -15.465 1.00 90.31 174 SER A N 1
ATOM 1426 C CA . SER A 1 174 ? 4.151 -0.525 -14.353 1.00 90.31 174 SER A CA 1
ATOM 1427 C C . SER A 1 174 ? 2.814 0.187 -14.137 1.00 90.31 174 SER A C 1
ATOM 1429 O O . SER A 1 174 ? 2.302 0.218 -13.013 1.00 90.31 174 SER A O 1
ATOM 1431 N N . ILE A 1 175 ? 2.185 0.660 -15.221 1.00 91.06 175 ILE A N 1
ATOM 1432 C CA . ILE A 1 175 ? 0.865 1.304 -15.187 1.00 91.06 175 ILE A CA 1
ATOM 1433 C C . ILE A 1 175 ? -0.186 0.348 -14.618 1.00 91.06 175 ILE A C 1
ATOM 1435 O O . ILE A 1 175 ? -0.816 0.681 -13.616 1.00 91.06 175 ILE A O 1
ATOM 1439 N N . ALA A 1 176 ? -0.317 -0.863 -15.165 1.00 89.69 176 ALA A N 1
ATOM 1440 C CA . ALA A 1 176 ? -1.317 -1.834 -14.718 1.00 89.69 176 ALA A CA 1
ATOM 1441 C C . ALA A 1 176 ? -1.153 -2.204 -13.231 1.00 89.69 176 ALA A C 1
ATOM 1443 O O . ALA A 1 176 ? -2.127 -2.318 -12.484 1.00 89.69 176 ALA A O 1
ATOM 1444 N N . THR A 1 177 ? 0.093 -2.358 -12.769 1.00 85.50 177 THR A N 1
ATOM 1445 C CA . THR A 1 177 ? 0.381 -2.639 -11.353 1.00 85.50 177 THR A CA 1
ATOM 1446 C C . THR A 1 177 ? -0.022 -1.464 -10.460 1.00 85.50 177 THR A C 1
ATOM 1448 O O . THR A 1 177 ? -0.593 -1.668 -9.384 1.00 85.50 177 THR A O 1
ATOM 1451 N N . ARG A 1 178 ? 0.259 -0.232 -10.899 1.00 88.50 178 ARG A N 1
ATOM 1452 C CA . ARG A 1 178 ? -0.089 0.993 -10.175 1.00 88.50 178 ARG A CA 1
ATOM 1453 C C . ARG A 1 178 ? -1.598 1.214 -10.121 1.00 88.50 178 ARG A C 1
ATOM 1455 O O . ARG A 1 178 ? -2.106 1.555 -9.056 1.00 88.50 178 ARG A O 1
ATOM 1462 N N . GLU A 1 179 ? -2.308 0.985 -11.221 1.00 89.75 179 GLU A N 1
ATOM 1463 C CA . GLU A 1 179 ? -3.767 1.099 -11.296 1.00 89.75 179 GLU A CA 1
ATOM 1464 C C . GLU A 1 179 ? -4.460 0.117 -10.351 1.00 89.75 179 GLU A C 1
ATOM 1466 O O . GLU A 1 179 ? -5.310 0.529 -9.563 1.00 89.75 179 GLU A O 1
ATOM 1471 N N . TYR A 1 180 ? -4.048 -1.156 -10.351 1.00 86.69 180 TYR A N 1
ATOM 1472 C CA . TYR A 1 180 ? -4.602 -2.161 -9.439 1.00 86.69 180 TYR A CA 1
ATOM 1473 C C . TYR A 1 180 ? -4.426 -1.764 -7.966 1.00 86.69 180 TYR A C 1
ATOM 1475 O O . TYR A 1 180 ? -5.371 -1.819 -7.174 1.00 86.69 180 TYR A O 1
ATOM 1483 N N . LEU A 1 181 ? -3.216 -1.336 -7.589 1.00 86.50 181 LEU A N 1
ATOM 1484 C CA . LEU A 1 181 ? -2.926 -0.932 -6.214 1.00 86.50 181 LEU A CA 1
ATOM 1485 C C . LEU A 1 181 ? -3.662 0.362 -5.829 1.00 86.50 181 LEU A C 1
ATOM 1487 O O . LEU A 1 181 ? -4.158 0.464 -4.710 1.00 86.50 181 LEU A O 1
ATOM 1491 N N . SER A 1 182 ? -3.790 1.321 -6.749 1.00 88.19 182 SER A N 1
ATOM 1492 C CA . SER A 1 182 ? -4.551 2.555 -6.528 1.00 88.19 182 SER A CA 1
ATOM 1493 C C . SER A 1 182 ? -6.051 2.284 -6.372 1.00 88.19 182 SER A C 1
ATOM 1495 O O . SER A 1 182 ? -6.674 2.810 -5.451 1.00 88.19 182 SER A O 1
ATOM 1497 N N . LEU A 1 183 ? -6.629 1.401 -7.193 1.00 89.44 183 LEU A N 1
ATOM 1498 C CA . LEU A 1 183 ? -8.021 0.971 -7.057 1.00 89.44 183 LEU A CA 1
ATOM 1499 C C . LEU A 1 183 ? -8.278 0.345 -5.680 1.00 89.44 183 LEU A C 1
ATOM 1501 O O . LEU A 1 183 ? -9.247 0.696 -5.005 1.00 89.44 183 LEU A O 1
ATOM 1505 N N . PHE A 1 184 ? -7.380 -0.536 -5.233 1.00 88.00 184 PHE A N 1
ATOM 1506 C CA . PHE A 1 184 ? -7.455 -1.138 -3.904 1.00 88.00 184 PHE A CA 1
ATOM 1507 C C . PHE A 1 184 ? -7.436 -0.084 -2.779 1.00 88.00 184 PHE A C 1
ATOM 1509 O O . PHE A 1 184 ? -8.177 -0.210 -1.798 1.00 88.00 184 PHE A O 1
ATOM 1516 N N . GLN A 1 185 ? -6.635 0.978 -2.922 1.00 88.69 185 GLN A N 1
ATOM 1517 C CA . GLN A 1 185 ? -6.603 2.086 -1.964 1.00 88.69 185 GLN A CA 1
ATOM 1518 C C . GLN A 1 185 ? -7.928 2.848 -1.911 1.00 88.69 185 GLN A C 1
ATOM 1520 O O . GLN A 1 185 ? -8.408 3.135 -0.816 1.00 88.69 185 GLN A O 1
ATOM 1525 N N . TYR A 1 186 ? -8.556 3.124 -3.058 1.00 90.44 186 TYR A N 1
ATOM 1526 C CA . TYR A 1 186 ? -9.866 3.781 -3.091 1.00 90.44 186 TYR A CA 1
ATOM 1527 C C . TYR A 1 186 ? -10.955 2.934 -2.427 1.00 90.44 186 TYR A C 1
ATOM 1529 O O . TYR A 1 186 ? -11.739 3.456 -1.634 1.00 90.44 186 TYR A O 1
ATOM 1537 N N . VAL A 1 187 ? -10.971 1.621 -2.679 1.00 90.50 187 VAL A N 1
ATOM 1538 C CA . VAL A 1 187 ? -11.908 0.695 -2.019 1.00 90.50 187 VAL A CA 1
ATOM 1539 C C . VAL A 1 187 ? -11.675 0.667 -0.508 1.00 90.50 187 VAL A C 1
ATOM 1541 O O . VAL A 1 187 ? -12.622 0.778 0.268 1.00 90.50 187 VAL A O 1
ATOM 1544 N N . SER A 1 188 ? -10.417 0.584 -0.074 1.00 87.38 188 SER A N 1
ATOM 1545 C CA . SER A 1 188 ? -10.059 0.591 1.350 1.00 87.38 188 SER A CA 1
ATOM 1546 C C . SER A 1 188 ? -10.441 1.909 2.036 1.00 87.38 188 SER A C 1
ATOM 1548 O O . SER A 1 188 ? -10.941 1.902 3.161 1.00 87.38 188 SER A O 1
ATOM 1550 N N . ALA A 1 189 ? -10.265 3.044 1.354 1.00 88.94 189 ALA A N 1
ATOM 1551 C CA . ALA A 1 189 ? -10.689 4.352 1.844 1.00 88.94 189 ALA A CA 1
ATOM 1552 C C . ALA A 1 189 ? -12.219 4.452 1.975 1.00 88.94 189 ALA A C 1
ATOM 1554 O O . ALA A 1 189 ? -12.716 4.969 2.976 1.00 88.94 189 ALA A O 1
ATOM 1555 N N . LEU A 1 190 ? -12.972 3.908 1.012 1.00 91.88 190 LEU A N 1
ATOM 1556 C CA . LEU A 1 190 ? -14.432 3.839 1.086 1.00 91.88 190 LEU A CA 1
ATOM 1557 C C . LEU A 1 190 ? -14.894 2.989 2.279 1.00 91.88 190 LEU A C 1
ATOM 1559 O O . LEU A 1 190 ? -15.772 3.411 3.030 1.00 91.88 190 LEU A O 1
ATOM 1563 N N . ILE A 1 191 ? -14.269 1.827 2.494 1.00 90.19 191 ILE A N 1
ATOM 1564 C CA . ILE A 1 191 ? -14.549 0.966 3.651 1.00 90.19 191 ILE A CA 1
ATOM 1565 C C . ILE A 1 191 ? -14.282 1.723 4.956 1.00 90.19 191 ILE A C 1
ATOM 1567 O O . ILE A 1 191 ? -15.125 1.699 5.851 1.00 90.19 191 ILE A O 1
ATOM 1571 N N . LEU A 1 192 ? -13.159 2.441 5.060 1.00 91.25 192 LEU A N 1
ATOM 1572 C CA . LEU A 1 192 ? -12.854 3.267 6.232 1.00 91.25 192 LEU A CA 1
ATOM 1573 C C . LEU A 1 192 ? -13.905 4.349 6.480 1.00 91.25 192 LEU A C 1
ATOM 1575 O O . LEU A 1 192 ? -14.256 4.588 7.633 1.00 91.25 192 LEU A O 1
ATOM 1579 N N . LEU A 1 193 ? -14.436 4.970 5.427 1.00 93.12 193 LEU A N 1
ATOM 1580 C CA . LEU A 1 193 ? -15.518 5.946 5.549 1.00 93.12 193 LEU A CA 1
ATOM 1581 C C . LEU A 1 193 ? -16.776 5.280 6.125 1.00 93.12 193 LEU A C 1
ATOM 1583 O O . LEU A 1 193 ? -17.347 5.779 7.095 1.00 93.12 193 LEU A O 1
ATOM 1587 N N . CYS A 1 194 ? -17.168 4.117 5.599 1.00 92.50 194 CYS A N 1
ATOM 1588 C CA . CYS A 1 194 ? -18.305 3.354 6.115 1.00 92.50 194 CYS A CA 1
ATOM 1589 C C . CYS A 1 194 ? -18.110 2.934 7.581 1.00 92.50 194 CYS A C 1
ATOM 1591 O O . CYS A 1 194 ? -19.025 3.093 8.391 1.00 92.50 194 CYS A O 1
ATOM 1593 N N . VAL A 1 195 ? -16.921 2.443 7.942 1.00 91.94 195 VAL A N 1
ATOM 1594 C CA . VAL A 1 195 ? -16.580 2.064 9.323 1.00 91.94 195 VAL A CA 1
ATOM 1595 C C . VAL A 1 195 ? -16.584 3.287 10.240 1.00 91.94 195 VAL A C 1
ATOM 1597 O O . VAL A 1 195 ? -17.118 3.215 11.343 1.00 91.94 195 VAL A O 1
ATOM 1600 N N . GLY A 1 196 ? -16.067 4.428 9.780 1.00 90.81 196 GLY A N 1
ATOM 1601 C CA . GLY A 1 196 ? -16.107 5.693 10.512 1.00 90.81 196 GLY A CA 1
ATOM 1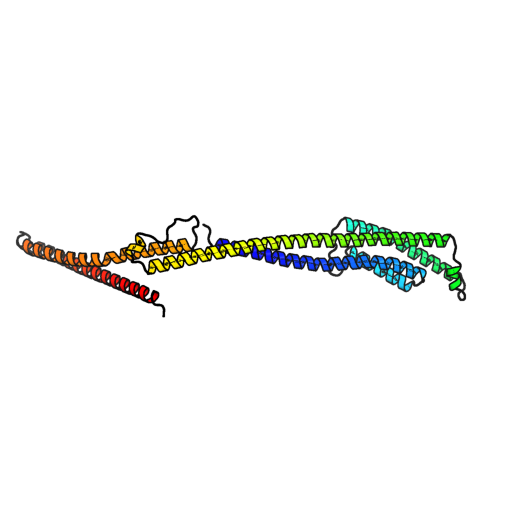602 C C . GLY A 1 196 ? -17.536 6.185 10.757 1.00 90.81 196 GLY A C 1
ATOM 1603 O O . GLY A 1 196 ? -17.873 6.566 11.878 1.00 90.81 196 GLY A O 1
ATOM 1604 N N . ALA A 1 197 ? -18.408 6.105 9.749 1.00 93.12 197 ALA A N 1
ATOM 1605 C CA . ALA A 1 197 ? -19.825 6.445 9.883 1.00 93.12 197 ALA A CA 1
ATOM 1606 C C . ALA A 1 197 ? -20.554 5.501 10.855 1.00 93.12 197 ALA A C 1
ATOM 1608 O O . ALA A 1 197 ? -21.320 5.952 11.711 1.00 93.12 197 ALA A O 1
ATOM 1609 N N . TYR A 1 198 ? -20.274 4.196 10.774 1.00 91.81 198 TYR A N 1
ATOM 1610 C CA . TYR A 1 198 ? -20.759 3.216 11.746 1.00 91.81 198 TYR A CA 1
ATOM 1611 C C . TYR A 1 198 ? -20.261 3.541 13.166 1.00 91.81 198 TYR A C 1
ATOM 1613 O O . TYR A 1 198 ? -21.040 3.495 14.116 1.00 91.81 198 TYR A O 1
ATOM 1621 N N . GLY A 1 199 ? -19.005 3.975 13.302 1.00 90.69 199 GLY A N 1
ATOM 1622 C CA . GLY A 1 199 ? -18.409 4.436 14.559 1.00 90.69 199 GLY A CA 1
ATOM 1623 C C . GLY A 1 199 ? -19.113 5.622 15.172 1.00 90.69 199 GLY A C 1
ATOM 1624 O O . GLY A 1 199 ? -19.469 5.581 16.348 1.00 90.69 199 GLY A O 1
ATOM 1625 N N . MET A 1 200 ? -19.407 6.643 14.373 1.00 91.50 200 MET A N 1
ATOM 1626 C CA . MET A 1 200 ? -20.182 7.787 14.846 1.00 91.50 200 MET A CA 1
ATOM 1627 C C . MET A 1 200 ? -21.572 7.370 15.331 1.00 91.50 200 MET A C 1
ATOM 1629 O O . MET A 1 200 ? -22.009 7.812 16.395 1.00 91.50 200 MET A O 1
ATOM 1633 N N . ARG A 1 201 ? -22.256 6.483 14.596 1.00 90.81 201 ARG A N 1
ATOM 1634 C CA . ARG A 1 201 ? -23.563 5.955 15.011 1.00 90.81 201 ARG A CA 1
ATOM 1635 C C . ARG A 1 201 ? -23.471 5.196 16.337 1.00 90.81 201 ARG A C 1
ATOM 1637 O O . ARG A 1 201 ? -24.321 5.399 17.202 1.00 90.81 201 ARG A O 1
ATOM 1644 N N . LEU A 1 202 ? -22.456 4.348 16.502 1.00 88.56 202 LEU A N 1
ATOM 1645 C CA . LEU A 1 202 ? -22.235 3.583 17.729 1.00 88.56 202 LEU A CA 1
ATOM 1646 C C . LEU A 1 202 ? -21.985 4.511 18.925 1.00 88.56 202 LEU A C 1
ATOM 1648 O O . LEU A 1 202 ? -22.650 4.378 19.950 1.00 88.56 202 LEU A O 1
ATOM 1652 N N . ILE A 1 203 ? -21.098 5.499 18.774 1.00 89.44 203 ILE A N 1
ATOM 1653 C CA . ILE A 1 203 ? -20.810 6.502 19.813 1.00 89.44 203 ILE A CA 1
ATOM 1654 C C . ILE A 1 203 ? -22.082 7.260 20.203 1.00 89.44 203 ILE A C 1
ATOM 1656 O O . ILE A 1 203 ? -22.337 7.469 21.388 1.00 89.44 203 ILE A O 1
ATOM 1660 N N . TRP A 1 204 ? -22.915 7.636 19.229 1.00 91.38 204 TRP A N 1
ATOM 1661 C CA . TRP A 1 204 ? -24.193 8.288 19.511 1.00 91.38 204 TRP A CA 1
ATOM 1662 C C . TRP A 1 204 ? -25.135 7.386 20.316 1.00 91.38 204 TRP A C 1
ATOM 1664 O O . TRP A 1 204 ? -25.789 7.856 21.248 1.00 91.38 204 TRP A O 1
ATOM 1674 N N . ASN A 1 205 ? -25.206 6.093 19.982 1.00 86.38 205 ASN A N 1
ATOM 1675 C CA . ASN A 1 205 ? -26.038 5.136 20.710 1.00 86.38 205 ASN A CA 1
ATOM 1676 C C . ASN A 1 205 ? -25.572 4.984 22.163 1.00 86.38 205 ASN A C 1
ATOM 1678 O O . ASN A 1 205 ? -26.381 5.103 23.081 1.00 86.38 205 ASN A O 1
ATOM 1682 N N . ILE A 1 206 ? -24.261 4.821 22.369 1.00 87.12 206 ILE A N 1
ATOM 1683 C CA . ILE A 1 206 ? -23.643 4.749 23.699 1.00 87.12 206 ILE A CA 1
ATOM 1684 C C . ILE A 1 206 ? -23.948 6.021 24.493 1.00 87.12 206 ILE A C 1
ATOM 1686 O O . ILE A 1 206 ? -24.386 5.933 25.636 1.00 87.12 206 ILE A O 1
ATOM 1690 N N . LYS A 1 207 ? -23.783 7.205 23.883 1.00 88.94 207 LYS A N 1
ATOM 1691 C CA . LYS A 1 207 ? -24.095 8.485 24.530 1.00 88.94 207 LYS A CA 1
ATOM 1692 C C . LYS A 1 207 ? -25.558 8.546 24.968 1.00 88.94 207 LYS A C 1
ATOM 1694 O O . LYS A 1 207 ? -25.832 8.881 26.111 1.00 88.94 207 LYS A O 1
ATOM 1699 N N . LYS A 1 208 ? -26.496 8.181 24.088 1.00 86.69 208 LYS A N 1
ATOM 1700 C CA . LYS A 1 208 ? -27.930 8.177 24.409 1.00 86.69 208 LYS A CA 1
ATOM 1701 C C . LYS A 1 208 ? -28.249 7.235 25.575 1.00 86.69 208 LYS A C 1
ATOM 1703 O O . LYS A 1 208 ? -29.022 7.599 26.453 1.00 86.69 208 LYS A O 1
ATOM 1708 N N . GLN A 1 209 ? -27.668 6.037 25.574 1.00 82.62 209 GLN A N 1
ATOM 1709 C CA . GLN A 1 209 ? -27.849 5.051 26.642 1.00 82.62 209 GLN A CA 1
ATOM 1710 C C . GLN A 1 209 ? -27.243 5.534 27.968 1.00 82.62 209 GLN A C 1
ATOM 1712 O O . GLN A 1 209 ? -27.845 5.341 29.021 1.00 82.62 209 GLN A O 1
ATOM 1717 N N . PHE A 1 210 ? -26.093 6.209 27.918 1.00 84.88 210 PHE A N 1
ATOM 1718 C CA . PHE A 1 210 ? -25.464 6.827 29.082 1.00 84.88 210 PHE A CA 1
ATOM 1719 C C . PHE A 1 210 ? -26.296 7.988 29.645 1.00 84.88 210 PHE A C 1
ATOM 1721 O O . PHE A 1 210 ? -26.540 8.037 30.848 1.00 84.88 210 PHE A O 1
ATOM 1728 N N . ASP A 1 211 ? -26.781 8.890 28.789 1.00 85.69 211 ASP A N 1
ATOM 1729 C CA . ASP A 1 211 ? -27.627 10.016 29.197 1.00 85.69 211 ASP A CA 1
ATOM 1730 C C . ASP A 1 211 ? -28.932 9.517 29.853 1.00 85.69 211 ASP A C 1
ATOM 1732 O O . ASP A 1 211 ? -29.327 10.023 30.905 1.00 85.69 211 ASP A O 1
ATOM 1736 N N . ASP A 1 212 ? -29.564 8.479 29.285 1.00 82.38 212 ASP A N 1
ATOM 1737 C CA . ASP A 1 212 ? -30.749 7.823 29.862 1.00 82.38 212 ASP A CA 1
ATOM 1738 C C . ASP A 1 212 ? -30.438 7.174 31.220 1.00 82.38 212 ASP A C 1
ATOM 1740 O O . ASP A 1 212 ? -31.188 7.340 32.183 1.00 82.38 212 ASP A O 1
ATOM 1744 N N . PHE A 1 213 ? -29.293 6.495 31.334 1.00 81.88 213 PHE A N 1
ATOM 1745 C CA . PHE A 1 213 ? -28.831 5.925 32.597 1.00 81.88 213 PHE A CA 1
ATOM 1746 C C . PHE A 1 213 ? -28.644 6.999 33.680 1.00 81.88 213 PHE A C 1
ATOM 1748 O O . PHE A 1 213 ? -29.139 6.837 34.797 1.00 81.88 213 PHE A O 1
ATOM 1755 N N . ILE A 1 214 ? -27.987 8.119 33.359 1.00 82.25 214 ILE A N 1
ATOM 1756 C CA . ILE A 1 214 ? -27.785 9.233 34.297 1.00 82.25 214 ILE A CA 1
ATOM 1757 C C . ILE A 1 214 ? -29.119 9.874 34.692 1.00 82.25 214 ILE A C 1
ATOM 1759 O O . ILE A 1 214 ? -29.330 10.158 35.872 1.00 82.25 214 ILE A O 1
ATOM 1763 N N . ALA A 1 215 ? -30.027 10.090 33.738 1.00 81.69 215 ALA A N 1
ATOM 1764 C CA . ALA A 1 215 ? -31.339 10.671 34.011 1.00 81.69 215 ALA A CA 1
ATOM 1765 C C . ALA A 1 215 ? -32.159 9.794 34.971 1.00 81.69 215 ALA A C 1
ATOM 1767 O O . ALA A 1 215 ? -32.667 10.290 35.978 1.00 81.69 215 ALA A O 1
ATOM 1768 N N . LYS A 1 216 ? -32.222 8.484 34.708 1.00 76.50 216 LYS A N 1
ATOM 1769 C CA . LYS A 1 216 ? -32.915 7.513 35.568 1.00 76.50 216 LYS A CA 1
ATOM 1770 C C . LYS A 1 216 ? -32.256 7.377 36.941 1.00 76.50 216 LYS A C 1
ATOM 1772 O O . LYS A 1 216 ? -32.956 7.331 37.947 1.00 76.50 216 LYS A O 1
ATOM 1777 N N . SER A 1 217 ? -30.924 7.389 37.001 1.00 74.31 217 SER A N 1
ATOM 1778 C CA . SER A 1 217 ? -30.170 7.381 38.263 1.00 74.31 217 SER A CA 1
ATOM 1779 C C . SER A 1 217 ? -30.492 8.606 39.133 1.00 74.31 217 SER A C 1
ATOM 1781 O O . SER A 1 217 ? -30.789 8.465 40.319 1.00 74.31 217 SER A O 1
ATOM 1783 N N . LYS A 1 218 ? -30.554 9.809 38.540 1.00 75.88 218 LYS A N 1
ATOM 1784 C CA . LYS A 1 218 ? -30.978 11.035 39.245 1.00 75.88 218 LYS A CA 1
ATOM 1785 C C . LYS A 1 218 ? -32.432 10.981 39.716 1.00 75.88 218 LYS A C 1
ATOM 1787 O O . LYS A 1 218 ? -32.741 11.465 40.803 1.00 75.88 218 LYS A O 1
ATOM 1792 N N . GLN A 1 219 ? -33.329 10.402 38.917 1.00 73.19 219 GLN A N 1
ATOM 1793 C CA . GLN A 1 219 ? -34.724 10.219 39.325 1.00 73.19 219 GLN A CA 1
ATOM 1794 C C . GLN A 1 219 ? -34.836 9.291 40.533 1.00 73.19 219 GLN A C 1
ATOM 1796 O O . GLN A 1 219 ? -35.503 9.637 41.497 1.00 73.19 219 GLN A O 1
ATOM 1801 N N . ILE A 1 220 ? -34.115 8.173 40.544 1.00 69.44 220 ILE A N 1
ATOM 1802 C CA . ILE A 1 220 ? -34.076 7.275 41.704 1.00 69.44 220 ILE A CA 1
ATOM 1803 C C . ILE A 1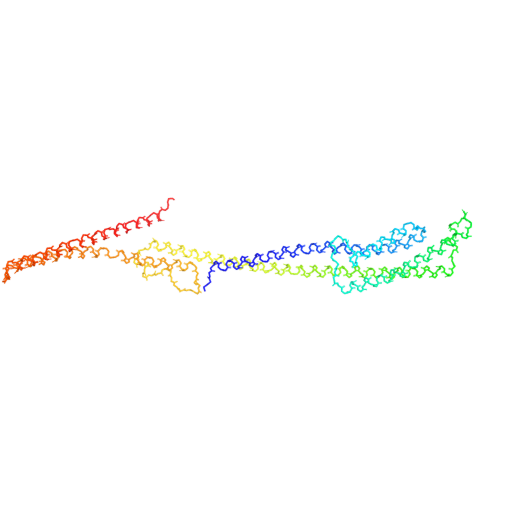 220 ? -33.530 7.983 42.947 1.00 69.44 220 ILE A C 1
ATOM 1805 O O . ILE A 1 220 ? -34.102 7.841 44.021 1.00 69.44 220 ILE A O 1
ATOM 1809 N N . ALA A 1 221 ? -32.472 8.786 4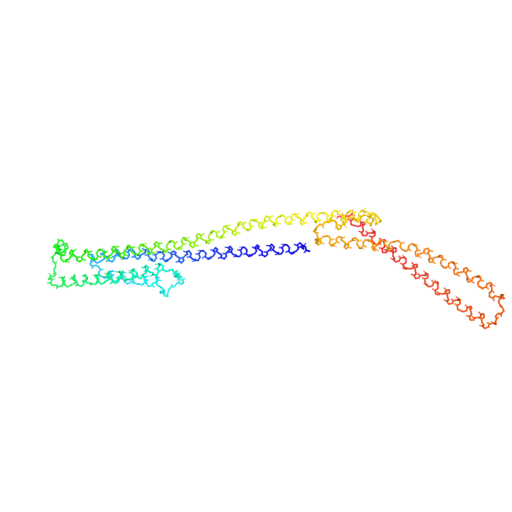2.808 1.00 66.56 221 ALA A N 1
ATOM 1810 C CA . ALA A 1 221 ? -31.901 9.545 43.923 1.00 66.56 221 ALA A CA 1
ATOM 1811 C C . ALA A 1 221 ? -32.855 10.607 44.512 1.00 66.56 221 ALA A C 1
ATOM 1813 O O . ALA A 1 221 ? -32.627 11.086 45.621 1.00 66.56 221 ALA A O 1
ATOM 1814 N N . SER A 1 222 ? -33.901 10.992 43.775 1.00 68.38 222 SER A N 1
ATOM 1815 C CA . SER A 1 222 ? -34.910 11.975 44.197 1.00 68.38 222 SER A CA 1
ATOM 1816 C C . SER A 1 222 ? -36.274 11.360 44.535 1.00 68.38 222 SER A C 1
ATOM 1818 O O . SER A 1 222 ? -37.158 12.073 45.005 1.00 68.38 222 SER A O 1
ATOM 1820 N N . MET A 1 223 ? -36.457 10.053 44.325 1.00 64.56 223 MET A N 1
ATOM 1821 C CA . MET A 1 223 ? -37.680 9.327 44.668 1.00 64.56 223 MET A CA 1
ATOM 1822 C C . MET A 1 223 ? -37.614 8.764 46.088 1.00 64.56 223 MET A C 1
ATOM 1824 O O . MET A 1 223 ? -36.557 8.353 46.562 1.00 64.56 223 MET A O 1
ATOM 1828 N N . ASP A 1 224 ? -38.769 8.681 46.756 1.00 63.41 224 ASP A N 1
ATOM 1829 C CA . ASP A 1 224 ? -38.870 7.889 47.979 1.00 63.41 224 ASP A CA 1
ATOM 1830 C C . ASP A 1 224 ? -38.650 6.397 47.669 1.00 63.41 224 ASP A C 1
ATOM 1832 O O . ASP A 1 224 ? -39.128 5.863 46.659 1.00 63.41 224 ASP A O 1
ATOM 1836 N N . THR A 1 225 ? -37.940 5.722 48.573 1.00 59.28 225 THR A N 1
ATOM 1837 C CA . THR A 1 225 ? -37.531 4.313 48.475 1.00 59.28 225 THR A CA 1
ATOM 1838 C C . THR A 1 225 ? -38.673 3.360 48.118 1.00 59.28 225 THR A C 1
ATOM 1840 O O . THR A 1 225 ? -38.460 2.401 47.380 1.00 59.28 225 THR A O 1
ATOM 1843 N N . GLN A 1 226 ? -39.894 3.630 48.582 1.00 59.28 226 GLN A N 1
ATOM 1844 C CA . GLN A 1 226 ? -41.045 2.759 48.358 1.00 59.28 226 GLN A CA 1
ATOM 1845 C C . GLN A 1 226 ? -41.608 2.906 46.933 1.00 59.28 226 GLN A C 1
ATOM 1847 O O . GLN A 1 226 ? -42.050 1.927 46.329 1.00 59.28 226 GLN A O 1
ATOM 1852 N N . THR A 1 227 ? -41.502 4.108 46.357 1.00 62.34 227 THR A N 1
ATOM 1853 C CA . THR A 1 227 ? -41.918 4.412 44.976 1.00 62.34 227 THR A CA 1
ATOM 1854 C C . THR A 1 227 ? -40.918 3.850 43.963 1.00 62.34 227 THR A C 1
ATOM 1856 O O . THR A 1 227 ? -41.310 3.259 42.958 1.00 62.34 227 THR A O 1
ATOM 1859 N N . ALA A 1 228 ? -39.618 3.951 44.263 1.00 59.53 228 ALA A N 1
ATOM 1860 C CA . ALA A 1 228 ? -38.547 3.429 43.410 1.00 59.53 228 ALA A CA 1
ATOM 1861 C C . ALA A 1 228 ? -38.613 1.899 43.204 1.00 59.53 228 ALA A C 1
ATOM 1863 O O . ALA A 1 228 ? -38.153 1.394 42.181 1.00 59.53 228 ALA A O 1
ATOM 1864 N N . ILE A 1 229 ? -39.206 1.165 44.153 1.00 60.81 229 ILE A N 1
ATOM 1865 C CA . ILE A 1 229 ? -39.339 -0.302 44.115 1.00 60.81 229 ILE A CA 1
ATOM 1866 C C . ILE A 1 229 ? -40.601 -0.752 43.376 1.00 60.81 229 ILE A C 1
ATOM 1868 O O . ILE A 1 229 ? -40.569 -1.749 42.660 1.00 60.81 229 ILE A O 1
ATOM 1872 N N . GLN A 1 230 ? -41.714 -0.027 43.521 1.00 61.38 230 GLN A N 1
ATOM 1873 C CA . GLN A 1 230 ? -42.981 -0.384 42.869 1.00 61.38 230 GLN A CA 1
ATOM 1874 C C . GLN A 1 230 ? -42.972 -0.107 41.360 1.00 61.38 230 GLN A C 1
ATOM 1876 O O . GLN A 1 230 ? -43.652 -0.798 40.602 1.00 61.38 230 GLN A O 1
ATOM 1881 N N . SER A 1 231 ? -42.178 0.867 40.912 1.00 60.94 231 SER A N 1
ATOM 1882 C CA . SER A 1 231 ? -41.955 1.157 39.496 1.00 60.94 231 SER A CA 1
ATOM 1883 C C . SER A 1 231 ? -40.454 1.170 39.193 1.00 60.94 231 SER A C 1
ATOM 1885 O O . SER A 1 231 ? -39.854 2.250 39.179 1.00 60.94 231 SER A O 1
ATOM 1887 N N . PRO A 1 232 ? -39.818 0.005 38.957 1.00 61.44 232 PRO A N 1
ATOM 1888 C CA . PRO A 1 232 ? -38.407 -0.033 38.604 1.00 61.44 232 PRO A CA 1
ATOM 1889 C C . PRO A 1 232 ? -38.182 0.784 37.328 1.00 61.44 232 PRO A C 1
ATOM 1891 O O . PRO A 1 232 ? -38.622 0.413 36.243 1.00 61.44 232 PRO A O 1
ATOM 1894 N N . LEU A 1 233 ? -37.488 1.915 37.463 1.00 61.47 233 LEU A N 1
ATOM 1895 C CA . LEU A 1 233 ? -37.169 2.838 36.362 1.00 61.47 233 LEU A CA 1
ATOM 1896 C C . LEU A 1 233 ? -36.279 2.193 35.294 1.00 61.47 233 LEU A C 1
ATOM 1898 O O . LEU A 1 233 ? -36.267 2.595 34.126 1.00 61.47 233 LEU A O 1
ATOM 1902 N N . PHE A 1 234 ? -35.547 1.162 35.703 1.00 65.75 234 PHE A N 1
ATOM 1903 C CA . PHE A 1 234 ? -34.794 0.290 34.827 1.00 65.75 234 PHE A CA 1
ATOM 1904 C C . PHE A 1 234 ? -35.545 -1.029 34.628 1.00 65.75 234 PHE A C 1
ATOM 1906 O O . PHE A 1 234 ? -35.460 -1.934 35.457 1.00 65.75 234 PHE A O 1
ATOM 1913 N N . THR A 1 235 ? -36.292 -1.143 33.532 1.00 57.16 235 THR A N 1
ATOM 1914 C CA . THR A 1 235 ? -36.982 -2.377 33.135 1.00 57.16 235 THR A CA 1
ATOM 1915 C C . THR A 1 235 ? -36.185 -3.144 32.076 1.00 57.16 235 THR A C 1
ATOM 1917 O O . THR A 1 235 ? -35.537 -2.547 31.216 1.00 57.16 235 THR A O 1
ATOM 1920 N N . GLN A 1 236 ? -36.287 -4.479 32.073 1.00 55.16 236 GLN A N 1
ATOM 1921 C CA . GLN A 1 236 ? -35.737 -5.361 31.024 1.00 55.16 236 GLN A CA 1
ATOM 1922 C C . GLN A 1 236 ? -36.539 -5.324 29.703 1.00 55.16 236 GLN A C 1
ATOM 1924 O O . GLN A 1 236 ? -36.605 -6.299 28.958 1.00 55.16 236 GLN A O 1
ATOM 1929 N N . THR A 1 237 ? -37.204 -4.219 29.382 1.00 47.62 237 THR A N 1
ATOM 1930 C CA . THR A 1 237 ? -38.036 -4.131 28.175 1.00 47.62 237 THR A CA 1
ATOM 1931 C C . THR A 1 237 ? -37.246 -3.489 27.042 1.00 47.62 237 THR A C 1
ATOM 1933 O O . THR A 1 237 ? -37.462 -2.328 26.701 1.00 47.62 237 THR A O 1
ATOM 1936 N N . GLY A 1 238 ? -36.304 -4.233 26.459 1.00 46.47 238 GLY A N 1
ATOM 1937 C CA . GLY A 1 238 ? -35.566 -3.785 25.278 1.00 46.47 238 GLY A CA 1
ATOM 1938 C C . GLY A 1 238 ? -34.552 -4.805 24.764 1.00 46.47 238 GLY A C 1
ATOM 1939 O O . GLY A 1 238 ? -33.796 -5.375 25.536 1.00 46.47 238 GLY A O 1
ATOM 1940 N N . LYS A 1 239 ? -34.530 -5.004 23.441 1.00 45.44 239 LYS A N 1
ATOM 1941 C CA . LYS A 1 239 ? -33.744 -5.986 22.660 1.00 45.44 239 LYS A CA 1
ATOM 1942 C C . LYS A 1 239 ? -32.206 -5.932 22.800 1.00 45.44 239 LYS A C 1
ATOM 1944 O O . LYS A 1 239 ? -31.531 -6.680 22.099 1.00 45.44 239 LYS A O 1
ATOM 1949 N N . GLU A 1 240 ? -31.639 -5.093 23.660 1.00 53.38 240 GLU A N 1
ATOM 1950 C CA . GLU A 1 240 ? -30.187 -4.911 23.772 1.00 53.38 240 GLU A CA 1
ATOM 1951 C C . GLU A 1 240 ? -29.750 -4.932 25.243 1.00 53.38 240 GLU A C 1
ATOM 1953 O O . GLU A 1 240 ? -29.737 -3.912 25.929 1.00 53.38 240 GLU A O 1
ATOM 1958 N N . GLU A 1 241 ? -29.381 -6.120 25.729 1.00 58.72 241 GLU A N 1
ATOM 1959 C CA . GLU A 1 241 ? -28.627 -6.298 26.975 1.00 58.72 241 GLU A CA 1
ATOM 1960 C C . GLU A 1 241 ? -27.224 -5.691 26.816 1.00 58.72 241 GLU A C 1
ATOM 1962 O O . GLU A 1 241 ? -26.292 -6.360 26.359 1.00 58.72 241 GLU A O 1
ATOM 1967 N N . ASN A 1 242 ? -27.077 -4.418 27.173 1.00 70.31 242 ASN A N 1
ATOM 1968 C CA . ASN A 1 242 ? -25.792 -3.726 27.250 1.00 70.31 242 ASN A CA 1
ATOM 1969 C C . ASN A 1 242 ? -25.315 -3.589 28.710 1.00 70.31 242 ASN A C 1
ATOM 1971 O O . ASN A 1 242 ? -26.039 -3.879 29.666 1.00 70.31 242 ASN A O 1
ATOM 1975 N N . GLU A 1 243 ? -24.081 -3.125 28.891 1.00 77.19 243 GLU A N 1
ATOM 1976 C CA . GLU A 1 243 ? -23.445 -2.960 30.199 1.00 77.19 243 GLU A CA 1
ATOM 1977 C C . GLU A 1 243 ? -24.209 -1.977 31.105 1.00 77.19 243 GLU A C 1
ATOM 1979 O O . GLU A 1 243 ? -24.319 -2.206 32.309 1.00 77.19 243 GLU A O 1
ATOM 1984 N N . PHE A 1 244 ? -24.810 -0.922 30.542 1.00 76.44 244 PHE A N 1
ATOM 1985 C CA . PHE A 1 244 ? -25.618 0.033 31.310 1.00 76.44 244 PHE A CA 1
ATOM 1986 C C . PHE A 1 244 ? -26.891 -0.599 31.881 1.00 76.44 244 PHE A C 1
ATOM 1988 O O . PHE A 1 244 ? -27.256 -0.310 33.019 1.00 76.44 244 PHE A O 1
ATOM 1995 N N . CYS A 1 245 ? -27.540 -1.499 31.136 1.00 72.50 245 CYS A N 1
ATOM 1996 C CA . CYS A 1 245 ? -28.701 -2.253 31.604 1.00 72.50 245 CYS A CA 1
ATOM 1997 C C . CYS A 1 245 ? -28.333 -3.193 32.764 1.00 72.50 245 CYS A C 1
ATOM 1999 O O . CYS A 1 245 ? -29.086 -3.305 33.731 1.00 72.50 245 CYS A O 1
ATOM 2001 N N . GLN A 1 246 ? -27.147 -3.809 32.721 1.00 72.62 246 GLN A N 1
ATOM 2002 C CA . GLN A 1 246 ? -26.661 -4.655 33.817 1.00 72.62 246 GLN A CA 1
ATOM 2003 C C . GLN A 1 246 ? -26.394 -3.846 35.091 1.00 72.62 246 GLN A C 1
ATOM 2005 O O . GLN A 1 246 ? -26.850 -4.226 36.169 1.00 72.62 246 GLN A O 1
ATOM 2010 N N . VAL A 1 247 ? -25.715 -2.699 34.975 1.00 76.38 247 VAL A N 1
ATOM 2011 C CA . VAL A 1 247 ? -25.473 -1.794 36.116 1.00 76.38 247 VAL A CA 1
ATOM 2012 C C . VAL A 1 247 ? -26.794 -1.319 36.721 1.00 76.38 247 VAL A C 1
ATOM 2014 O O . VAL A 1 247 ? -26.975 -1.342 37.937 1.00 76.38 247 VAL A O 1
ATOM 2017 N N . ALA A 1 248 ? -27.737 -0.940 35.868 1.00 73.31 248 ALA A N 1
ATOM 2018 C CA . ALA A 1 248 ? -29.075 -0.539 36.260 1.00 73.31 248 ALA A CA 1
ATOM 2019 C C . ALA A 1 248 ? -29.841 -1.638 37.030 1.00 73.31 248 ALA A C 1
ATOM 2021 O O . ALA A 1 248 ? -30.479 -1.360 38.046 1.00 73.31 248 ALA A O 1
ATOM 2022 N N . LEU A 1 249 ? -29.735 -2.897 36.598 1.00 71.06 249 LEU A N 1
ATOM 2023 C CA . LEU A 1 249 ? -30.353 -4.040 37.274 1.00 71.06 249 LEU A CA 1
ATOM 2024 C C . LEU A 1 249 ? -29.724 -4.316 38.649 1.00 71.06 249 LEU A C 1
ATOM 2026 O O . LEU A 1 249 ? -30.437 -4.582 39.623 1.00 71.06 249 LEU A O 1
ATOM 2030 N N . HIS A 1 250 ? -28.398 -4.204 38.757 1.00 72.19 250 HIS A N 1
ATOM 2031 C CA . HIS A 1 250 ? -27.706 -4.302 40.042 1.00 72.19 250 HIS A CA 1
ATOM 2032 C C . HIS A 1 250 ? -28.119 -3.187 41.005 1.00 72.19 250 HIS A C 1
ATOM 2034 O O . HIS A 1 250 ? -28.306 -3.451 42.194 1.00 72.19 250 HIS A O 1
ATOM 2040 N N . LEU A 1 251 ? -28.330 -1.970 40.497 1.00 73.38 251 LEU A N 1
ATOM 2041 C CA . LEU A 1 251 ? -28.804 -0.850 41.302 1.00 73.38 251 LEU A CA 1
ATOM 2042 C C . LEU A 1 251 ? -30.230 -1.085 41.824 1.00 73.38 251 LEU A C 1
ATOM 2044 O O . LEU A 1 251 ? -30.463 -0.907 43.016 1.00 73.38 251 LEU A O 1
ATOM 2048 N N . ASN A 1 252 ? -31.156 -1.572 40.988 1.00 72.81 252 ASN A N 1
ATOM 2049 C CA . ASN A 1 252 ? -32.503 -1.951 41.443 1.00 72.81 252 ASN A CA 1
ATOM 2050 C C . ASN A 1 252 ? -32.454 -3.006 42.559 1.00 72.81 252 ASN A C 1
ATOM 2052 O O . ASN A 1 252 ? -33.108 -2.850 43.587 1.00 72.81 252 ASN A O 1
ATOM 2056 N N . THR A 1 253 ? -31.630 -4.046 42.386 1.00 67.94 253 THR A N 1
ATOM 2057 C CA . THR A 1 253 ? -31.473 -5.120 43.385 1.00 67.94 253 THR A CA 1
ATOM 2058 C C . THR A 1 253 ? -30.921 -4.581 44.709 1.00 67.94 253 THR A C 1
ATOM 2060 O O . THR A 1 253 ? -31.326 -5.012 45.788 1.00 67.94 253 THR A O 1
ATOM 2063 N N . PHE A 1 254 ? -29.980 -3.636 44.644 1.00 72.56 254 PHE A N 1
ATOM 2064 C CA . PHE A 1 254 ? -29.433 -2.982 45.829 1.00 72.56 254 PHE A CA 1
ATOM 2065 C C . PHE A 1 254 ? -30.501 -2.173 46.577 1.00 72.56 254 PHE A C 1
ATOM 2067 O O . PHE A 1 254 ? -30.620 -2.307 47.793 1.00 72.56 254 PHE A O 1
ATOM 2074 N N . LEU A 1 255 ? -31.306 -1.385 45.859 1.00 70.62 255 LEU A N 1
ATOM 2075 C CA . LEU A 1 255 ? -32.366 -0.560 46.448 1.00 70.62 255 LEU A CA 1
ATOM 2076 C C . LEU A 1 255 ? -33.472 -1.400 47.089 1.00 70.62 255 LEU A C 1
ATOM 2078 O O . LEU A 1 255 ? -33.931 -1.078 48.183 1.00 70.62 255 LEU A O 1
ATOM 2082 N N . GLU A 1 256 ? -33.861 -2.501 46.446 1.00 68.88 256 GLU A N 1
ATOM 2083 C CA . GLU A 1 256 ? -34.829 -3.448 46.999 1.00 68.88 256 GLU A CA 1
ATOM 2084 C C . GLU A 1 256 ? -34.335 -4.026 48.332 1.00 68.88 256 GLU A C 1
ATOM 2086 O O . GLU A 1 256 ? -35.040 -3.969 49.343 1.00 68.88 256 GLU A O 1
ATOM 2091 N N . ARG A 1 257 ? -33.080 -4.498 48.370 1.00 67.75 257 ARG A N 1
ATOM 2092 C CA . ARG A 1 257 ? -32.452 -5.004 49.601 1.00 67.75 257 ARG A CA 1
ATOM 2093 C C . ARG A 1 257 ? -32.359 -3.930 50.680 1.00 67.75 257 ARG A C 1
ATOM 2095 O O . ARG A 1 257 ? -32.632 -4.217 51.842 1.00 67.75 257 ARG A O 1
ATOM 2102 N N . LEU A 1 258 ? -32.012 -2.702 50.304 1.00 67.25 258 LEU A N 1
ATOM 2103 C CA . LEU A 1 258 ? -31.929 -1.575 51.229 1.00 67.25 258 LEU A CA 1
ATOM 2104 C C . LEU A 1 258 ? -33.283 -1.284 51.889 1.00 67.25 258 LEU A C 1
ATOM 2106 O O . LEU A 1 258 ? -33.352 -1.070 53.096 1.00 67.25 258 LEU A O 1
ATOM 2110 N N . ASN A 1 259 ? -34.370 -1.312 51.121 1.00 66.06 259 ASN A N 1
ATOM 2111 C CA . ASN A 1 259 ? -35.701 -1.034 51.648 1.00 66.06 259 ASN A CA 1
ATOM 2112 C C . ASN A 1 259 ? -36.217 -2.134 52.583 1.00 66.06 259 ASN A C 1
ATOM 2114 O O . ASN A 1 259 ? -36.799 -1.816 53.617 1.00 66.06 259 ASN A O 1
ATOM 2118 N N . ILE A 1 260 ? -35.947 -3.408 52.274 1.00 64.69 260 ILE A N 1
ATOM 2119 C CA . ILE A 1 260 ? -36.247 -4.528 53.185 1.00 64.69 260 ILE A CA 1
ATOM 2120 C C . ILE A 1 260 ? -35.563 -4.296 54.543 1.00 64.69 260 ILE A C 1
ATOM 2122 O O . ILE A 1 260 ? -36.183 -4.441 55.600 1.00 64.69 260 ILE A O 1
ATOM 2126 N N . VAL A 1 261 ? -34.301 -3.860 54.513 1.00 61.44 261 VAL A N 1
ATOM 2127 C CA . VAL A 1 261 ? -33.524 -3.534 55.717 1.00 61.44 261 VAL A CA 1
ATOM 2128 C C . VAL A 1 261 ? -34.042 -2.270 56.418 1.00 61.44 261 VAL A C 1
ATOM 2130 O O . VAL A 1 261 ? -33.934 -2.184 57.635 1.00 61.44 261 VAL A O 1
ATOM 2133 N N . LYS A 1 262 ? -34.654 -1.314 55.707 1.00 62.03 262 LYS A N 1
ATOM 2134 C CA . LYS A 1 262 ? -35.230 -0.081 56.281 1.00 62.03 262 LYS A CA 1
ATOM 2135 C C . LYS A 1 262 ? -36.527 -0.323 57.066 1.00 62.03 262 LYS A C 1
ATOM 2137 O O . LYS A 1 262 ? -36.756 0.355 58.064 1.00 62.03 262 LYS A O 1
ATOM 2142 N N . SER A 1 263 ? -37.382 -1.261 56.650 1.00 61.72 263 SER A N 1
ATOM 2143 C CA . SER A 1 263 ? -38.681 -1.521 57.307 1.00 61.72 263 SER A CA 1
ATOM 2144 C C . SER A 1 263 ? -38.609 -2.452 58.525 1.00 61.72 263 SER A C 1
ATOM 2146 O O . SER A 1 263 ? -39.485 -2.417 59.387 1.00 61.72 263 SER A O 1
ATOM 2148 N N . SER A 1 264 ? -37.570 -3.283 58.612 1.00 64.19 264 SER A N 1
ATOM 2149 C CA . SER A 1 264 ? -37.401 -4.293 59.668 1.00 64.19 264 SER A CA 1
ATOM 2150 C C . SER A 1 264 ? -37.032 -3.765 61.079 1.00 64.19 264 SER A C 1
ATOM 2152 O O . SER A 1 264 ? -37.497 -4.363 62.049 1.00 64.19 264 SER A O 1
ATOM 2154 N N . PRO A 1 265 ? -36.234 -2.689 61.264 1.00 65.00 265 PRO A N 1
ATOM 2155 C CA . PRO A 1 265 ? -35.712 -2.280 62.576 1.00 65.00 265 PRO A CA 1
ATOM 2156 C C . PRO A 1 265 ? -36.781 -1.734 63.524 1.00 65.00 265 PRO A C 1
ATOM 2158 O O . PRO A 1 265 ? -36.791 -2.078 64.703 1.00 65.00 265 PRO A O 1
ATOM 2161 N N . ALA A 1 266 ? -37.709 -0.916 63.016 1.00 65.62 266 ALA A N 1
ATOM 2162 C CA . ALA A 1 266 ? -38.777 -0.329 63.827 1.00 65.62 266 ALA A CA 1
ATOM 2163 C C . ALA A 1 266 ? -39.743 -1.403 64.356 1.00 65.62 266 ALA A C 1
ATOM 2165 O O . ALA A 1 266 ? -40.139 -1.374 65.520 1.00 65.62 266 ALA A O 1
ATOM 2166 N N . GLN A 1 267 ? -40.066 -2.390 63.517 1.00 65.75 267 GLN A N 1
ATOM 2167 C CA . GLN A 1 267 ? -40.892 -3.532 63.909 1.00 65.75 267 GLN A CA 1
ATOM 2168 C C . GLN A 1 267 ? -40.153 -4.455 64.884 1.00 65.75 267 GLN A C 1
ATOM 2170 O O . GLN A 1 267 ? -40.741 -4.876 65.877 1.00 65.75 267 GLN A O 1
ATOM 2175 N N . ALA A 1 268 ? -38.863 -4.719 64.647 1.00 66.25 268 ALA A N 1
ATOM 2176 C CA . ALA A 1 268 ? -38.035 -5.518 65.547 1.00 66.25 268 ALA A CA 1
ATOM 2177 C C . ALA A 1 268 ? -37.923 -4.879 66.939 1.00 66.25 268 ALA A C 1
ATOM 2179 O O . ALA A 1 268 ? -38.070 -5.577 67.936 1.00 66.25 268 ALA A O 1
ATOM 2180 N N . LYS A 1 269 ? -37.752 -3.552 67.019 1.00 70.25 269 LYS A N 1
ATOM 2181 C CA . LYS A 1 269 ? -37.710 -2.817 68.289 1.00 70.25 269 LYS A CA 1
ATOM 2182 C C . LYS A 1 269 ? -39.030 -2.916 69.063 1.00 70.25 269 LYS A C 1
ATOM 2184 O O . LYS A 1 269 ? -39.010 -3.293 70.229 1.00 70.25 269 LYS A O 1
ATOM 2189 N N . MET A 1 270 ? -40.169 -2.640 68.417 1.00 71.94 270 MET A N 1
ATOM 2190 C CA . MET A 1 270 ? -41.488 -2.747 69.068 1.00 71.94 270 MET A CA 1
ATOM 2191 C C . MET A 1 270 ? -41.791 -4.176 69.531 1.00 71.94 270 MET A C 1
ATOM 2193 O O . MET A 1 270 ? -42.349 -4.378 70.608 1.00 71.94 270 MET A O 1
ATOM 2197 N N . LEU A 1 271 ? -41.422 -5.176 68.728 1.00 69.75 271 LEU A N 1
ATOM 2198 C CA . LEU A 1 271 ? -41.592 -6.579 69.091 1.00 69.75 271 LEU A CA 1
ATOM 2199 C C . LEU A 1 271 ? -40.705 -6.961 70.284 1.00 69.75 271 LEU A C 1
ATOM 2201 O O . LEU A 1 271 ? -41.174 -7.651 71.180 1.00 69.75 271 LEU A O 1
ATOM 2205 N N . SER A 1 272 ? -39.465 -6.469 70.326 1.00 68.94 272 SER A N 1
ATOM 2206 C CA . SER A 1 272 ? -38.529 -6.669 71.440 1.00 68.94 272 SER A CA 1
ATOM 2207 C C . SER A 1 272 ? -39.054 -6.079 72.752 1.00 68.94 272 SER A C 1
ATOM 2209 O O . SER A 1 272 ? -39.025 -6.737 73.791 1.00 68.94 272 SER A O 1
ATOM 2211 N N . GLU A 1 273 ? -39.595 -4.858 72.701 1.00 73.81 273 GLU A N 1
ATOM 2212 C CA . GLU A 1 273 ? -40.223 -4.195 73.852 1.00 73.81 273 GLU A CA 1
ATOM 2213 C C . GLU A 1 273 ? -41.453 -4.974 74.340 1.00 73.81 273 GLU A C 1
ATOM 2215 O O . GLU A 1 273 ? -41.629 -5.174 75.542 1.00 73.81 273 GLU A O 1
ATOM 2220 N N . LYS A 1 274 ? -42.278 -5.479 73.413 1.00 77.25 274 LYS A N 1
ATOM 2221 C CA . LYS A 1 274 ? -43.443 -6.305 73.747 1.00 77.25 274 LYS A CA 1
ATOM 2222 C C . LYS A 1 274 ? -43.050 -7.643 74.381 1.00 77.25 274 LYS A C 1
ATOM 2224 O O . LYS A 1 274 ? -43.618 -7.998 75.404 1.00 77.25 274 LYS A O 1
ATOM 2229 N N . ILE A 1 275 ? -42.079 -8.357 73.806 1.00 70.25 275 ILE A N 1
ATOM 2230 C CA . ILE A 1 275 ? -41.595 -9.646 74.329 1.00 70.25 275 ILE A CA 1
ATOM 2231 C C . ILE A 1 275 ? -41.067 -9.485 75.756 1.00 70.25 275 ILE A C 1
ATOM 2233 O O . ILE A 1 275 ? -41.379 -10.306 76.610 1.00 70.25 275 ILE A O 1
ATOM 2237 N N . SER A 1 276 ? -40.322 -8.411 76.028 1.00 71.69 276 SER A N 1
ATOM 2238 C CA . SER A 1 276 ? -39.826 -8.111 77.376 1.00 71.69 276 SER A CA 1
ATOM 2239 C C . SER A 1 276 ? -40.973 -7.962 78.387 1.00 71.69 276 SER A C 1
ATOM 2241 O O . SER A 1 276 ? -40.959 -8.569 79.455 1.00 71.69 276 SER A O 1
ATOM 2243 N N . ASN A 1 277 ? -42.021 -7.217 78.020 1.00 77.69 277 ASN A N 1
ATOM 2244 C CA . ASN A 1 277 ? -43.189 -7.022 78.881 1.00 77.69 277 ASN A CA 1
ATOM 2245 C C . ASN A 1 277 ? -44.004 -8.309 79.079 1.00 77.69 277 ASN A C 1
ATOM 2247 O O . ASN A 1 277 ? -44.423 -8.594 80.199 1.00 77.69 277 ASN A O 1
ATOM 2251 N N . ASP A 1 278 ? -44.213 -9.086 78.013 1.00 77.25 278 ASP A N 1
ATOM 2252 C CA . ASP A 1 278 ? -44.960 -10.347 78.066 1.00 77.25 278 ASP A CA 1
ATOM 2253 C C . ASP A 1 278 ? -44.222 -11.386 78.933 1.00 77.25 278 ASP A C 1
ATOM 2255 O O . ASP A 1 278 ? -44.854 -12.121 79.689 1.00 77.25 278 ASP A O 1
ATOM 2259 N N . ILE A 1 279 ? -42.886 -11.425 78.880 1.00 72.19 279 ILE A N 1
ATOM 2260 C CA . ILE A 1 279 ? -42.070 -12.334 79.698 1.00 72.19 279 ILE A CA 1
ATOM 2261 C C . ILE A 1 279 ? -42.123 -11.953 81.175 1.00 72.19 279 ILE A C 1
ATOM 2263 O O . ILE A 1 279 ? -42.320 -12.838 82.003 1.00 72.19 279 ILE A O 1
ATOM 2267 N N . ASN A 1 280 ? -42.051 -10.662 81.505 1.00 74.62 280 ASN A N 1
ATOM 2268 C CA . ASN A 1 280 ? -42.228 -10.204 82.885 1.00 74.62 280 ASN A CA 1
ATOM 2269 C C . ASN A 1 280 ? -43.608 -10.598 83.435 1.00 74.62 280 ASN A C 1
ATOM 2271 O O . ASN A 1 280 ? -43.703 -11.116 84.544 1.00 74.62 280 ASN A O 1
ATOM 2275 N N . ALA A 1 281 ? -44.667 -10.447 82.633 1.00 79.19 281 ALA A N 1
ATOM 2276 C CA . ALA A 1 281 ? -46.014 -10.861 83.026 1.00 79.19 281 ALA A CA 1
ATOM 2277 C C . ALA A 1 281 ? -46.126 -12.383 83.244 1.00 79.19 281 ALA A C 1
ATOM 2279 O O . ALA A 1 281 ? -46.729 -12.827 84.218 1.00 79.19 281 ALA A O 1
ATOM 2280 N N . ILE A 1 282 ? -45.509 -13.192 82.373 1.00 75.38 282 ILE A N 1
ATOM 2281 C CA . ILE A 1 282 ? -45.473 -14.655 82.521 1.00 75.38 282 ILE A CA 1
ATOM 2282 C C . ILE A 1 282 ? -44.706 -15.061 83.786 1.00 75.38 282 ILE A C 1
ATOM 2284 O O . ILE A 1 282 ? -45.122 -15.983 84.483 1.00 75.38 282 ILE A O 1
ATOM 2288 N N . ILE A 1 283 ? -43.596 -14.390 84.097 1.00 73.19 283 ILE A N 1
ATOM 2289 C CA . ILE A 1 283 ? -42.798 -14.658 85.298 1.00 73.19 283 ILE A CA 1
ATOM 2290 C C . ILE A 1 283 ? -43.594 -14.321 86.559 1.00 73.19 283 ILE A C 1
ATOM 2292 O O . ILE A 1 283 ? -43.618 -15.127 87.488 1.00 73.19 283 ILE A O 1
ATOM 2296 N N . ASP A 1 284 ? -44.297 -13.190 86.577 1.00 76.69 284 ASP A N 1
ATOM 2297 C CA . ASP A 1 284 ? -45.170 -12.807 87.689 1.00 76.69 284 ASP A CA 1
ATOM 2298 C C . ASP A 1 284 ? -46.293 -13.835 87.910 1.00 76.69 284 ASP A C 1
ATOM 2300 O O . ASP A 1 284 ? -46.515 -14.278 89.043 1.00 76.69 284 ASP A O 1
ATOM 2304 N N . ASP A 1 285 ? -46.936 -14.297 86.834 1.00 77.25 285 ASP A N 1
ATOM 2305 C CA . ASP A 1 285 ? -47.972 -15.335 86.886 1.00 77.25 285 ASP A CA 1
ATOM 2306 C C . ASP A 1 285 ? -47.417 -16.682 87.373 1.00 77.25 285 ASP A C 1
ATOM 2308 O O . ASP A 1 285 ? -48.036 -17.374 88.188 1.00 77.25 285 ASP A O 1
ATOM 2312 N N . ILE A 1 286 ? -46.235 -17.080 86.899 1.00 70.75 286 ILE A N 1
ATOM 2313 C CA . ILE A 1 286 ? -45.594 -18.324 87.328 1.00 70.75 286 ILE A CA 1
ATOM 2314 C C . ILE A 1 286 ? -45.177 -18.231 88.800 1.00 70.75 286 ILE A C 1
ATOM 2316 O O . ILE A 1 286 ? -45.424 -19.170 89.556 1.00 70.75 286 ILE A O 1
ATOM 2320 N N . ASN A 1 287 ? -44.621 -17.104 89.242 1.00 71.81 287 ASN A N 1
ATOM 2321 C CA . ASN A 1 287 ? -44.245 -16.871 90.637 1.00 71.81 287 ASN A CA 1
ATOM 2322 C C . ASN A 1 287 ? -45.458 -16.892 91.573 1.00 71.81 287 ASN A C 1
ATOM 2324 O O . ASN A 1 287 ? -45.373 -17.409 92.692 1.00 71.81 287 ASN A O 1
ATOM 2328 N N . HIS A 1 288 ? -46.598 -16.378 91.110 1.00 76.81 288 HIS A N 1
ATOM 2329 C CA . HIS A 1 288 ? -47.860 -16.448 91.836 1.00 76.81 288 HIS A CA 1
ATOM 2330 C C . HIS A 1 288 ? -48.340 -17.901 91.990 1.00 76.81 288 HIS A C 1
ATOM 2332 O O . HIS A 1 288 ? -48.648 -18.343 93.099 1.00 76.81 288 HIS A O 1
ATOM 2338 N N . ASN A 1 289 ? -48.301 -18.677 90.905 1.00 73.56 289 ASN A N 1
ATOM 2339 C CA . ASN A 1 289 ? -48.868 -20.027 90.846 1.00 73.56 289 ASN A CA 1
ATOM 2340 C C . ASN A 1 289 ? -47.927 -21.135 91.369 1.00 73.56 289 ASN A C 1
ATOM 2342 O O . ASN A 1 289 ? -48.390 -22.176 91.835 1.00 73.56 289 ASN A O 1
ATOM 2346 N N . ILE A 1 290 ? -46.603 -20.932 91.364 1.00 70.06 290 ILE A N 1
ATOM 2347 C CA . ILE A 1 290 ? -45.609 -21.888 91.900 1.00 70.06 290 ILE A CA 1
ATOM 2348 C C . ILE A 1 290 ? -45.818 -22.153 93.394 1.00 70.06 290 ILE A C 1
ATOM 2350 O O . ILE A 1 290 ? -45.522 -23.247 93.895 1.00 70.06 290 ILE A O 1
ATOM 2354 N N . ASN A 1 291 ? -46.355 -21.177 94.124 1.00 66.06 291 ASN A N 1
ATOM 2355 C CA . ASN A 1 291 ? -46.666 -21.330 95.540 1.00 66.06 291 ASN A CA 1
ATOM 2356 C C . ASN A 1 291 ? -47.863 -22.260 95.780 1.00 66.06 291 ASN A C 1
ATOM 2358 O O . ASN A 1 291 ? -47.878 -22.957 96.794 1.00 66.06 291 ASN A O 1
ATOM 2362 N N . GLU A 1 292 ? -48.787 -22.355 94.823 1.00 67.00 292 GLU A N 1
ATOM 2363 C CA . GLU A 1 292 ? -49.971 -23.222 94.887 1.00 67.00 292 GLU A CA 1
ATOM 2364 C C . GLU A 1 292 ? -49.699 -24.665 94.428 1.00 67.00 292 GLU A C 1
ATOM 2366 O O . GLU A 1 292 ? -50.449 -25.584 94.757 1.00 67.00 292 GLU A O 1
ATOM 2371 N N . LEU A 1 293 ? -48.597 -24.905 93.714 1.00 67.50 293 LEU A N 1
ATOM 2372 C CA . LEU A 1 293 ? -48.201 -26.246 93.285 1.00 67.50 293 LEU A CA 1
ATOM 2373 C C . LEU A 1 293 ? -47.630 -27.068 94.460 1.00 67.50 293 LEU A C 1
ATOM 2375 O O . LEU A 1 293 ? -46.713 -26.627 95.163 1.00 67.50 293 LEU A O 1
ATOM 2379 N N . HIS A 1 294 ? -48.109 -28.308 94.634 1.00 65.31 294 HIS A N 1
ATOM 2380 C CA . HIS A 1 294 ? -47.602 -29.299 95.605 1.00 65.31 294 HIS A CA 1
ATOM 2381 C C . HIS A 1 294 ? -46.256 -29.928 95.176 1.00 65.31 294 HIS A C 1
ATOM 2383 O O . HIS A 1 294 ? -46.097 -31.146 95.167 1.00 65.31 294 HIS A O 1
ATOM 2389 N N . LEU A 1 295 ? -45.290 -29.100 94.784 1.00 68.88 295 LEU A N 1
ATOM 2390 C CA . LEU A 1 295 ? -43.932 -29.523 94.426 1.00 68.88 295 LEU A CA 1
ATOM 2391 C C . LEU A 1 295 ? -43.033 -29.561 95.668 1.00 68.88 295 LEU A C 1
ATOM 2393 O O . LEU A 1 295 ? -43.220 -28.761 96.591 1.00 68.88 295 LEU A O 1
ATOM 2397 N N . SER A 1 296 ? -42.036 -30.451 95.690 1.00 74.44 296 SER A N 1
ATOM 2398 C CA . SER A 1 296 ? -41.013 -30.422 96.741 1.00 74.44 296 SER A CA 1
ATOM 2399 C C . SER A 1 296 ? -40.179 -29.136 96.646 1.00 74.44 296 SER A C 1
ATOM 2401 O O . SER A 1 296 ? -40.025 -28.549 95.573 1.00 74.44 296 SER A O 1
ATOM 2403 N N . ASN A 1 297 ? -39.603 -28.690 97.766 1.00 73.88 297 ASN A N 1
ATOM 2404 C CA . ASN A 1 297 ? -38.782 -27.471 97.791 1.00 73.88 297 ASN A CA 1
ATOM 2405 C C . ASN A 1 297 ? -37.591 -27.533 96.813 1.00 73.88 297 ASN A C 1
ATOM 2407 O O . ASN A 1 297 ? -37.173 -26.504 96.289 1.00 73.88 297 ASN A O 1
ATOM 2411 N N . GLU A 1 298 ? -37.056 -28.725 96.536 1.00 76.06 298 GLU A N 1
ATOM 2412 C CA . GLU A 1 298 ? -35.959 -28.903 95.581 1.00 76.06 298 GLU A CA 1
ATOM 2413 C C . GLU A 1 298 ? -36.422 -28.728 94.123 1.00 76.06 298 GLU A C 1
ATOM 2415 O O . GLU A 1 298 ? -35.723 -28.110 93.321 1.00 76.06 298 GLU A O 1
ATOM 2420 N N . GLU A 1 299 ? -37.619 -29.210 93.782 1.00 74.38 299 GLU A N 1
ATOM 2421 C CA . GLU A 1 299 ? -38.209 -29.064 92.445 1.00 74.38 299 GLU A CA 1
ATOM 2422 C C . GLU A 1 299 ? -38.643 -27.623 92.166 1.00 74.38 299 GLU A C 1
ATOM 2424 O O . GLU A 1 299 ? -38.399 -27.120 91.070 1.00 74.38 299 GLU A O 1
ATOM 2429 N N . LYS A 1 300 ? -39.202 -26.925 93.168 1.00 74.69 300 LYS A N 1
ATOM 2430 C CA . LYS A 1 300 ? -39.516 -25.488 93.060 1.00 74.69 300 LYS A CA 1
ATOM 2431 C C . LYS A 1 300 ? -38.259 -24.663 92.796 1.00 74.69 300 LYS A C 1
ATOM 2433 O O . LYS A 1 300 ? -38.261 -23.823 91.903 1.00 74.69 300 LYS A O 1
ATOM 2438 N N . ASN A 1 301 ? -37.171 -24.943 93.515 1.00 79.19 301 ASN A N 1
ATOM 2439 C CA . ASN A 1 301 ? -35.906 -24.231 93.332 1.00 79.19 301 ASN A CA 1
ATOM 2440 C C . ASN A 1 301 ? -35.273 -24.496 91.959 1.00 79.19 301 ASN A C 1
ATOM 2442 O O . ASN A 1 301 ? -34.750 -23.567 91.348 1.00 79.19 301 ASN A O 1
ATOM 2446 N N . LYS A 1 302 ? -35.338 -25.734 91.446 1.00 80.50 302 LYS A N 1
ATOM 2447 C CA . LYS A 1 302 ? -34.863 -26.050 90.087 1.00 80.50 302 LYS A CA 1
ATOM 2448 C C . LYS A 1 302 ? -35.689 -25.332 89.021 1.00 80.50 302 LYS A C 1
ATOM 2450 O O . LYS A 1 302 ? -35.107 -24.719 88.136 1.00 80.50 302 LYS A O 1
ATOM 2455 N N . LEU A 1 303 ? -37.018 -25.348 89.137 1.00 76.75 303 LEU A N 1
ATOM 2456 C CA . LEU A 1 303 ? -37.910 -24.656 88.204 1.00 76.75 303 LEU A CA 1
ATOM 2457 C C . LEU A 1 303 ? -37.673 -23.138 88.209 1.00 76.75 303 LEU A C 1
ATOM 2459 O O . LEU A 1 303 ? -37.546 -22.539 87.147 1.00 76.75 303 LEU A O 1
ATOM 2463 N N . MET A 1 304 ? -37.537 -22.533 89.392 1.00 77.50 304 MET A N 1
ATOM 2464 C CA . MET A 1 304 ? -37.240 -21.105 89.538 1.00 77.50 304 MET A CA 1
ATOM 2465 C C . MET A 1 304 ? -35.895 -20.728 88.909 1.00 77.50 304 MET A C 1
ATOM 2467 O O . MET A 1 304 ? -35.771 -19.692 88.264 1.00 77.50 304 MET A O 1
ATOM 2471 N N . ASN A 1 305 ? -34.883 -21.585 89.065 1.00 82.88 305 ASN A N 1
ATOM 2472 C CA . ASN A 1 305 ? -33.574 -21.363 88.465 1.00 82.88 305 ASN A CA 1
ATOM 2473 C C . ASN A 1 305 ? -33.629 -21.403 86.928 1.00 82.88 305 ASN A C 1
ATOM 2475 O O . ASN A 1 305 ? -33.042 -20.542 86.282 1.00 82.88 305 ASN A O 1
ATOM 2479 N N . GLU A 1 306 ? -34.368 -22.349 86.342 1.00 78.56 306 GLU A N 1
ATOM 2480 C CA . GLU A 1 306 ? -34.564 -22.418 84.885 1.00 78.56 306 GLU A CA 1
ATOM 2481 C C . GLU A 1 306 ? -35.364 -21.218 84.344 1.00 78.56 306 GLU A C 1
ATOM 2483 O O . GLU A 1 306 ? -35.037 -20.687 83.282 1.00 78.56 306 GLU A O 1
ATOM 2488 N N . ILE A 1 307 ? -36.364 -20.732 85.088 1.00 78.75 307 ILE A N 1
ATOM 2489 C CA . ILE A 1 307 ? -37.129 -19.525 84.724 1.00 78.75 307 ILE A CA 1
ATOM 2490 C C . ILE A 1 307 ? -36.230 -18.286 84.738 1.00 78.75 307 ILE A C 1
ATOM 2492 O O . ILE A 1 307 ? -36.224 -17.540 83.764 1.00 78.75 307 ILE A O 1
ATOM 2496 N N . ASN A 1 308 ? -35.405 -18.112 85.774 1.00 79.94 308 ASN A N 1
ATOM 2497 C CA . ASN A 1 308 ? -34.453 -16.999 85.856 1.00 79.94 308 ASN A CA 1
ATOM 2498 C C . ASN A 1 308 ? -33.406 -17.048 84.726 1.00 79.94 308 ASN A C 1
ATOM 2500 O O . ASN A 1 308 ? -32.973 -16.015 84.219 1.00 79.94 308 ASN A O 1
ATOM 2504 N N . ILE A 1 309 ? -32.976 -18.245 84.307 1.00 82.62 309 ILE A N 1
ATOM 2505 C CA . ILE A 1 309 ? -32.093 -18.403 83.141 1.00 82.62 309 ILE A CA 1
ATOM 2506 C C . ILE A 1 309 ? -32.827 -17.984 81.861 1.00 82.62 309 ILE A C 1
ATOM 2508 O O . ILE A 1 309 ? -32.269 -17.240 81.056 1.00 82.62 309 ILE A O 1
ATOM 2512 N N . SER A 1 310 ? -34.080 -18.410 81.683 1.00 75.12 310 SER A N 1
ATOM 2513 C CA . SER A 1 310 ? -34.906 -18.015 80.536 1.00 75.12 310 SER A CA 1
ATOM 2514 C C . SER A 1 310 ? -35.169 -16.505 80.492 1.00 75.12 310 SER A C 1
ATOM 2516 O O . SER A 1 310 ? -35.158 -15.924 79.409 1.00 75.12 310 SER A O 1
ATOM 2518 N N . GLU A 1 311 ? -35.381 -15.867 81.642 1.00 80.06 311 GLU A N 1
ATOM 2519 C CA . GLU A 1 311 ? -35.522 -14.414 81.776 1.00 80.06 311 GLU A CA 1
ATOM 2520 C C . GLU A 1 311 ? -34.246 -13.697 81.326 1.00 80.06 311 GLU A C 1
ATOM 2522 O O . GLU A 1 311 ? -34.297 -12.827 80.459 1.00 80.06 311 GLU A O 1
ATOM 2527 N N . ASN A 1 312 ? -33.085 -14.125 81.831 1.00 81.50 312 ASN A N 1
ATOM 2528 C CA . ASN A 1 312 ? -31.797 -13.548 81.446 1.00 81.50 312 ASN A CA 1
ATOM 2529 C C . ASN A 1 312 ? -31.536 -13.677 79.938 1.00 81.50 312 ASN A C 1
ATOM 2531 O O . ASN A 1 312 ? -31.126 -12.708 79.302 1.00 81.50 312 ASN A O 1
ATOM 2535 N N . ILE A 1 313 ? -31.827 -14.842 79.348 1.00 78.06 313 ILE A N 1
ATOM 2536 C CA . ILE A 1 313 ? -31.686 -15.061 77.899 1.00 78.06 313 ILE A CA 1
ATOM 2537 C C . ILE A 1 313 ? -32.628 -14.142 77.115 1.00 78.06 313 ILE A C 1
ATOM 2539 O O . ILE A 1 313 ? -32.244 -13.605 76.074 1.00 78.06 313 ILE A O 1
ATOM 2543 N N . ALA A 1 314 ? -33.857 -13.951 77.590 1.00 71.06 314 ALA A N 1
ATOM 2544 C CA . ALA A 1 314 ? -34.828 -13.086 76.938 1.00 71.06 314 ALA A CA 1
ATOM 2545 C C . ALA A 1 314 ? -34.458 -11.600 77.017 1.00 71.06 314 ALA A C 1
ATOM 2547 O O . ALA A 1 314 ? -34.579 -10.892 76.015 1.00 71.06 314 ALA A O 1
ATOM 2548 N N . ILE A 1 315 ? -33.970 -11.138 78.171 1.00 78.44 315 ILE A N 1
ATOM 2549 C CA . ILE A 1 315 ? -33.465 -9.774 78.362 1.00 78.44 315 ILE A CA 1
ATOM 2550 C C . ILE A 1 315 ? -32.259 -9.541 77.452 1.00 78.44 315 ILE A C 1
ATOM 2552 O O . ILE A 1 315 ? -32.264 -8.588 76.675 1.00 78.44 315 ILE A O 1
ATOM 2556 N N . GLU A 1 316 ? -31.276 -10.445 77.464 1.00 81.06 316 GLU A N 1
ATOM 2557 C CA . GLU A 1 316 ? -30.082 -10.339 76.621 1.00 81.06 316 GLU A CA 1
ATOM 2558 C C . GLU A 1 316 ? -30.447 -10.334 75.128 1.00 81.06 316 GLU A C 1
ATOM 2560 O O . GLU A 1 316 ? -29.978 -9.488 74.364 1.00 81.06 316 GLU A O 1
ATOM 2565 N N . SER A 1 317 ? -31.344 -11.228 74.707 1.00 71.88 317 SER A N 1
ATOM 2566 C CA . SER A 1 317 ? -31.830 -11.277 73.323 1.00 71.88 317 SER A CA 1
ATOM 2567 C C . SER A 1 317 ? -32.557 -9.987 72.932 1.00 71.88 317 SER A C 1
ATOM 2569 O O . SER A 1 317 ? -32.390 -9.496 71.813 1.00 71.88 317 SER A O 1
ATOM 2571 N N . SER A 1 318 ? -33.332 -9.401 73.850 1.00 75.50 318 SER A N 1
ATOM 2572 C CA . SER A 1 318 ? -34.026 -8.130 73.634 1.00 75.50 318 SER A CA 1
ATOM 2573 C C . SER A 1 318 ? -33.044 -6.957 73.518 1.00 75.50 318 SER A C 1
ATOM 2575 O O . SER A 1 318 ? -33.136 -6.149 72.593 1.00 75.50 318 SER A O 1
ATOM 2577 N N . GLU A 1 319 ? -32.032 -6.891 74.382 1.00 80.94 319 GLU A N 1
ATOM 2578 C CA . GLU A 1 319 ? -30.980 -5.871 74.318 1.00 80.94 319 GLU A CA 1
ATOM 2579 C C . GLU A 1 319 ? -30.162 -5.960 73.026 1.00 80.94 319 GLU A C 1
ATOM 2581 O O . GLU A 1 319 ? -29.878 -4.937 72.388 1.00 80.94 319 GLU A O 1
ATOM 2586 N N . GLN A 1 320 ? -29.821 -7.175 72.590 1.00 79.62 320 GLN A N 1
ATOM 2587 C CA . GLN A 1 320 ? -29.129 -7.404 71.322 1.00 79.62 320 GLN A CA 1
ATOM 2588 C C . GLN A 1 320 ? -29.989 -6.978 70.122 1.00 79.62 320 GLN A C 1
ATOM 2590 O O . GLN A 1 320 ? -29.479 -6.332 69.199 1.00 79.62 320 GLN A O 1
ATOM 2595 N N . LEU A 1 321 ? -31.296 -7.263 70.137 1.00 74.62 321 LEU A N 1
ATOM 2596 C CA . LEU A 1 321 ? -32.234 -6.828 69.095 1.00 74.62 321 LEU A CA 1
ATOM 2597 C C . LEU A 1 321 ? -32.389 -5.304 69.056 1.00 74.62 321 LEU A C 1
ATOM 2599 O O . LEU A 1 321 ? -32.331 -4.714 67.975 1.00 74.62 321 LEU A O 1
ATOM 2603 N N . ILE A 1 322 ? -32.510 -4.648 70.212 1.00 75.81 322 ILE A N 1
ATOM 2604 C CA . ILE A 1 322 ? -32.564 -3.183 70.323 1.00 75.81 322 ILE A CA 1
ATOM 2605 C C . ILE A 1 322 ? -31.263 -2.553 69.808 1.00 75.81 322 ILE A C 1
ATOM 2607 O O . ILE A 1 322 ? -31.300 -1.579 69.051 1.00 75.81 322 ILE A O 1
ATOM 2611 N N . THR A 1 323 ? -30.111 -3.119 70.172 1.00 80.50 323 THR A N 1
ATOM 2612 C CA . THR A 1 323 ? -28.795 -2.648 69.716 1.00 80.50 323 THR A CA 1
ATOM 2613 C C . THR A 1 323 ? -28.659 -2.786 68.203 1.00 80.50 323 THR A C 1
ATOM 2615 O O . THR A 1 323 ? -28.251 -1.843 67.524 1.00 80.50 323 THR A O 1
ATOM 2618 N N . THR A 1 324 ? -29.079 -3.925 67.653 1.00 74.38 324 THR A N 1
ATOM 2619 C CA . THR A 1 324 ? -29.082 -4.178 66.207 1.00 74.38 324 THR A CA 1
ATOM 2620 C C . THR A 1 324 ? -30.013 -3.210 65.479 1.00 74.38 324 THR A C 1
ATOM 2622 O O . THR A 1 324 ? -29.615 -2.609 64.482 1.00 74.38 324 THR A O 1
ATOM 2625 N N . ALA A 1 325 ? -31.222 -2.976 66.000 1.00 73.88 325 ALA A N 1
ATOM 2626 C CA . ALA A 1 325 ? -32.154 -2.001 65.440 1.00 73.88 325 ALA A CA 1
ATOM 2627 C C . ALA A 1 325 ? -31.561 -0.581 65.438 1.00 73.88 325 ALA A C 1
ATOM 2629 O O . ALA A 1 325 ? -31.684 0.136 64.447 1.00 73.88 325 ALA A O 1
ATOM 2630 N N . LYS A 1 326 ? -30.852 -0.196 66.506 1.00 77.00 326 LYS A N 1
ATOM 2631 C CA . LYS A 1 326 ? -30.175 1.103 66.610 1.00 77.00 326 LYS A CA 1
ATOM 2632 C C . LYS A 1 326 ? -29.025 1.253 65.611 1.00 77.00 326 LYS A C 1
ATOM 2634 O O . LYS A 1 326 ? -28.896 2.312 65.004 1.00 77.00 326 LYS A O 1
ATOM 2639 N N . LEU A 1 327 ? -28.215 0.213 65.406 1.00 77.31 327 LEU A N 1
ATOM 2640 C CA . LEU A 1 327 ? -27.158 0.213 64.385 1.00 77.31 327 LEU A CA 1
ATOM 2641 C C . LEU A 1 327 ? -27.738 0.355 62.970 1.00 77.31 327 LEU A C 1
ATOM 2643 O O . LEU A 1 327 ? -27.182 1.071 62.139 1.00 77.31 327 LEU A O 1
ATOM 2647 N N . LEU A 1 328 ? -28.880 -0.283 62.700 1.00 72.25 328 LEU A N 1
ATOM 2648 C CA . LEU A 1 328 ? -29.595 -0.145 61.429 1.00 72.25 328 LEU A CA 1
ATOM 2649 C C . LEU A 1 328 ? -30.196 1.260 61.247 1.00 72.25 328 LEU A C 1
ATOM 2651 O O . LEU A 1 328 ? -30.149 1.798 60.141 1.00 72.25 328 LEU A O 1
ATOM 2655 N N . GLU A 1 329 ? -30.697 1.886 62.316 1.00 72.06 329 GLU A N 1
ATOM 2656 C CA . GLU A 1 329 ? -31.144 3.289 62.303 1.00 72.06 329 GLU A CA 1
ATOM 2657 C C . GLU A 1 329 ? -29.976 4.243 61.993 1.00 72.06 329 GLU A C 1
ATOM 2659 O O . GLU A 1 329 ? -30.103 5.118 61.142 1.00 72.06 329 GLU A O 1
ATOM 2664 N N . GLN A 1 330 ? -28.807 4.029 62.606 1.00 76.25 330 GLN A N 1
ATOM 2665 C CA . GLN A 1 330 ? -27.599 4.817 62.328 1.00 76.25 330 GLN A CA 1
ATOM 2666 C C . GLN A 1 330 ? -27.104 4.642 60.888 1.00 76.25 330 GLN A C 1
ATOM 2668 O O . GLN A 1 330 ? -26.680 5.606 60.250 1.00 76.25 330 GLN A O 1
ATOM 2673 N N . LEU A 1 331 ? -27.171 3.421 60.350 1.00 70.62 331 LEU A N 1
ATOM 2674 C CA . LEU A 1 331 ? -26.852 3.158 58.948 1.00 70.62 331 LEU A CA 1
ATOM 2675 C C . LEU A 1 331 ? -27.809 3.913 58.015 1.00 70.62 331 LEU A C 1
ATOM 2677 O O . LEU A 1 331 ? -27.361 4.540 57.058 1.00 70.62 331 LEU A O 1
ATOM 2681 N N . LYS A 1 332 ? -29.113 3.888 58.309 1.00 70.31 332 LYS A N 1
ATOM 2682 C CA . LYS A 1 332 ? -30.131 4.648 57.572 1.00 70.31 332 LYS A CA 1
ATOM 2683 C C . LYS A 1 332 ? -29.838 6.150 57.610 1.00 70.31 332 LYS A C 1
ATOM 2685 O O . LYS A 1 332 ? -29.812 6.774 56.556 1.00 70.31 332 LYS A O 1
ATOM 2690 N N . GLU A 1 333 ? -29.566 6.711 58.784 1.00 71.88 333 GLU A N 1
ATOM 2691 C CA . GLU A 1 333 ? -29.245 8.133 58.946 1.00 71.88 333 GLU A CA 1
ATOM 2692 C C . GLU A 1 333 ? -27.964 8.516 58.180 1.00 71.88 333 GLU A C 1
ATOM 2694 O O . GLU A 1 333 ? -27.908 9.539 57.496 1.00 71.88 333 GLU A O 1
ATOM 2699 N N . SER A 1 334 ? -26.938 7.660 58.214 1.00 66.75 334 SER A N 1
ATOM 2700 C CA . SER A 1 334 ? -25.712 7.844 57.430 1.00 66.75 334 SER A CA 1
ATOM 2701 C C . SER A 1 334 ? -25.984 7.845 55.921 1.00 66.75 334 SER A C 1
ATOM 2703 O O . SER A 1 334 ? -25.458 8.698 55.205 1.00 66.75 334 SER A O 1
ATOM 2705 N N . LEU A 1 335 ? -26.839 6.942 55.435 1.00 62.53 335 LEU A N 1
ATOM 2706 C CA . LEU A 1 335 ? -27.233 6.878 54.027 1.00 62.53 335 LEU A CA 1
ATOM 2707 C C . LEU A 1 335 ? -28.066 8.095 53.603 1.00 62.53 335 LEU A C 1
ATOM 2709 O O . LEU A 1 335 ? -27.794 8.668 52.549 1.00 62.53 335 LEU A O 1
ATOM 2713 N N . GLU A 1 336 ? -29.019 8.532 54.430 1.00 62.41 336 GLU A N 1
ATOM 2714 C CA . GLU A 1 336 ? -29.826 9.738 54.192 1.00 62.41 336 GLU A CA 1
ATOM 2715 C C . GLU A 1 336 ? -28.937 10.990 54.084 1.00 62.41 336 GLU A C 1
ATOM 2717 O O . GLU A 1 336 ? -29.099 11.799 53.161 1.00 62.41 336 GLU A O 1
ATOM 2722 N N . ASN A 1 337 ? -27.919 11.095 54.943 1.00 67.62 337 ASN A N 1
ATOM 2723 C CA . ASN A 1 337 ? -26.914 12.155 54.881 1.00 67.62 337 ASN A CA 1
ATOM 2724 C C . ASN A 1 337 ? -26.092 12.117 53.583 1.00 67.62 337 ASN A C 1
ATOM 2726 O O . ASN A 1 337 ? -25.854 13.165 52.981 1.00 67.62 337 ASN A O 1
ATOM 2730 N N . VAL A 1 338 ? -25.697 10.936 53.095 1.00 61.22 338 VAL A N 1
ATOM 2731 C CA . VAL A 1 338 ? -25.002 10.806 51.800 1.00 61.22 338 VAL A CA 1
ATOM 2732 C C . VAL A 1 338 ? -25.874 11.318 50.646 1.00 61.22 338 VAL A C 1
ATOM 2734 O O . VAL A 1 338 ? -25.379 12.049 49.786 1.00 61.22 338 VAL A O 1
ATOM 2737 N N . THR A 1 339 ? -27.177 11.024 50.642 1.00 51.06 339 THR A N 1
ATOM 2738 C CA . THR A 1 339 ? -28.124 11.587 49.657 1.00 51.06 339 THR A CA 1
ATOM 2739 C C . THR A 1 339 ? -28.230 13.113 49.726 1.00 51.06 339 THR A C 1
ATOM 2741 O O . THR A 1 339 ? -28.295 13.766 48.683 1.00 51.06 339 THR A O 1
ATOM 2744 N N . LEU A 1 340 ? -28.195 13.708 50.923 1.00 54.94 340 LEU A N 1
ATOM 2745 C CA . LEU A 1 340 ? -28.195 15.168 51.093 1.00 54.94 340 LEU A CA 1
ATOM 2746 C C . LEU A 1 340 ? -26.929 15.825 50.521 1.00 54.94 340 LEU A C 1
ATOM 2748 O O . LEU A 1 340 ? -27.024 16.868 49.872 1.00 54.94 340 LEU A O 1
ATOM 2752 N N . TYR A 1 341 ? -25.762 15.199 50.699 1.00 50.25 341 TYR A N 1
ATOM 2753 C CA . TYR A 1 341 ? -24.494 15.678 50.132 1.00 50.25 341 TYR A CA 1
ATOM 2754 C C . TYR A 1 341 ? -24.447 15.598 48.599 1.00 50.25 341 TYR A C 1
ATOM 2756 O O . TYR A 1 341 ? -23.821 16.441 47.961 1.00 50.25 341 TYR A O 1
ATOM 2764 N N . LEU A 1 342 ? -25.124 14.620 47.993 1.00 44.25 342 LEU A N 1
ATOM 2765 C CA . LEU A 1 342 ? -25.187 14.474 46.534 1.00 44.25 342 LEU A CA 1
ATOM 2766 C C . LEU A 1 342 ? -26.180 15.446 45.870 1.00 44.25 342 LEU A C 1
ATOM 2768 O O . LEU A 1 342 ? -25.970 15.833 44.721 1.00 44.25 342 LEU A O 1
ATOM 2772 N N . ASN A 1 343 ? -27.225 15.879 46.585 1.00 41.41 343 ASN A N 1
ATOM 2773 C CA . ASN A 1 343 ? -28.235 16.824 46.085 1.00 41.41 343 ASN A CA 1
ATOM 2774 C C . ASN A 1 343 ? -27.859 18.310 46.267 1.00 41.41 343 ASN A C 1
ATOM 2776 O O . ASN A 1 343 ? -28.534 19.173 45.712 1.00 41.41 343 ASN A O 1
ATOM 2780 N N . ASN A 1 344 ? -26.770 18.614 46.985 1.00 43.31 344 ASN A N 1
ATOM 2781 C CA . ASN A 1 344 ? -26.166 19.948 47.083 1.00 43.31 344 ASN A CA 1
ATOM 2782 C C . ASN A 1 344 ? -24.649 19.876 46.821 1.00 43.31 344 ASN A C 1
ATOM 2784 O O . ASN A 1 344 ? -23.854 19.955 47.764 1.00 43.31 344 ASN A O 1
ATOM 2788 N N . PRO A 1 345 ? -24.214 19.724 45.558 1.00 43.28 345 PRO A N 1
ATOM 2789 C CA . PRO A 1 345 ? -22.802 19.850 45.235 1.00 43.28 345 PRO A CA 1
ATOM 2790 C C . PRO A 1 345 ? -22.393 21.317 45.428 1.00 43.28 345 PRO A C 1
ATOM 2792 O O . PRO A 1 345 ? -23.005 22.214 44.847 1.00 43.28 345 PRO A O 1
ATOM 2795 N N . LYS A 1 346 ? -21.396 21.562 46.281 1.00 37.44 346 LYS A N 1
ATOM 2796 C CA . LYS A 1 346 ? -20.708 22.858 46.324 1.00 37.44 346 LYS A CA 1
ATOM 2797 C C . LYS A 1 346 ? -19.981 23.140 45.018 1.00 37.44 346 LYS A C 1
ATOM 2799 O O . LYS A 1 346 ? -19.434 22.171 44.442 1.00 37.44 346 LYS A O 1
#